Protein AF-A0A959XXP1-F1 (afdb_monomer)

Nearest PDB structures (foldseek):
  8e0o-assembly1_C  TM=4.228E-01  e=4.699E+00  synthetic construct
  2jd7-assembly1_L  TM=4.282E-01  e=6.371E+00  Pyrococcus furiosus

pLDDT: mean 79.44, std 16.14, range [25.59, 97.56]

Solvent-accessible surface area (backbone atoms only — not comparable to full-atom values): 10686 Å² total; per-residue (Å²): 132,84,59,89,63,58,38,48,33,66,52,44,66,74,74,44,81,80,74,60,78,80,74,70,85,80,77,97,72,71,87,67,78,62,73,44,53,55,66,22,78,44,53,62,54,53,49,52,47,58,56,24,72,77,44,74,44,71,67,73,92,68,91,80,62,88,82,80,84,86,43,77,73,76,73,48,54,70,67,59,52,46,52,39,52,29,46,24,27,53,26,48,21,52,49,22,57,74,72,67,37,58,70,57,19,52,54,25,50,53,50,32,50,52,43,48,63,76,37,53,92,71,66,48,73,54,55,57,53,45,51,53,52,47,58,52,46,51,54,49,52,54,55,51,49,54,53,36,66,76,64,73,61,66,73,70,62,54,55,58,51,37,50,53,49,39,52,48,55,52,44,60,54,47,68,72,73,64,79,135

Sequence (180 aa):
KVPAEYATQADLARKGNYIHTPSVVFRNILGTPPPELALSPIGDFFLWVVLAGHGNLYHMPEVMANYRLGGNWSATSRYHRVMNTAYCHAALHAWAKRMGHDELAAIMLQRIRRAIDEQRMNLQLADLARFGAYALEVRRSAQQHRRWMIMGKPVLQLKNSAKKVYHRIKALARGQQGEP

Secondary structure (DSSP, 8-state):
---SSEE-HHHHHHH-S-S-GGG----S--SS--GGGGG-S-HHHHHHHHHGGGSPEEPP-S---PPPSS-TTTTS-HHHHHHHHHHHHHHHHHHHHHHT-HHHHHHHHHHHHHHHHHTGGG--HHHHHHHHHHHHHHHHHHHHHHHHHHTT--HHHHHHHHHHHHHHHHHHHHTTS---

Structure (mmCIF, N/CA/C/O backbone):
data_AF-A0A959XXP1-F1
#
_entry.id   AF-A0A959XXP1-F1
#
loop_
_atom_site.group_PDB
_atom_site.id
_atom_site.type_symbol
_atom_site.label_atom_id
_atom_site.label_alt_id
_atom_site.label_comp_id
_atom_site.label_asym_id
_atom_site.label_entity_id
_atom_site.label_seq_id
_atom_site.pdbx_PDB_ins_code
_atom_site.Cartn_x
_atom_site.Cartn_y
_atom_site.Cartn_z
_atom_site.occupancy
_atom_site.B_iso_or_equiv
_atom_site.auth_seq_id
_atom_site.auth_comp_id
_atom_site.auth_asym_id
_atom_site.auth_atom_id
_atom_site.pdbx_PDB_model_num
ATOM 1 N N . LYS A 1 1 ? -6.979 -15.649 3.132 1.00 57.81 1 LYS A N 1
ATOM 2 C CA . LYS A 1 1 ? -8.329 -16.100 3.547 1.00 57.81 1 LYS A CA 1
ATOM 3 C C . LYS A 1 1 ? -8.975 -14.966 4.335 1.00 57.81 1 LYS A C 1
ATOM 5 O O . LYS A 1 1 ? -8.275 -14.387 5.164 1.00 57.81 1 LYS A O 1
ATOM 10 N N . VAL A 1 2 ? -10.221 -14.609 4.012 1.00 67.56 2 VAL A N 1
ATOM 11 C CA . VAL A 1 2 ? -10.989 -13.568 4.720 1.00 67.56 2 VAL A CA 1
ATOM 12 C C . VAL A 1 2 ? -11.171 -14.012 6.185 1.00 67.56 2 VAL A C 1
ATOM 14 O O . VAL A 1 2 ? -11.424 -15.201 6.399 1.00 67.56 2 VAL A O 1
ATOM 17 N N . PRO A 1 3 ? -10.940 -13.145 7.188 1.00 67.81 3 PRO A N 1
ATOM 18 C CA . PRO A 1 3 ? -11.175 -13.488 8.592 1.00 67.81 3 PRO A CA 1
ATOM 19 C C . PRO A 1 3 ? -12.663 -13.744 8.866 1.00 67.81 3 PRO A C 1
ATOM 21 O O . PRO A 1 3 ? -13.512 -13.148 8.212 1.00 67.81 3 PRO A O 1
ATOM 24 N N . ALA A 1 4 ? -12.964 -14.620 9.828 1.00 66.06 4 ALA A N 1
ATOM 25 C CA . ALA A 1 4 ? -14.338 -15.029 10.134 1.00 66.06 4 ALA A CA 1
ATOM 26 C C . ALA A 1 4 ? -15.146 -13.965 10.901 1.00 66.06 4 ALA A C 1
ATOM 28 O O . ALA A 1 4 ? -16.347 -13.863 10.686 1.00 66.06 4 ALA A O 1
ATOM 29 N N . GLU A 1 5 ? -14.495 -13.171 11.756 1.00 73.19 5 GLU A N 1
ATOM 30 C CA . GLU A 1 5 ? -15.162 -12.156 12.586 1.00 73.19 5 GLU A CA 1
ATOM 31 C C . GLU A 1 5 ? -14.766 -10.744 12.153 1.00 73.19 5 GLU A C 1
ATOM 33 O O . GLU A 1 5 ? -15.547 -10.020 11.535 1.00 73.19 5 GLU A O 1
ATOM 38 N N . TYR A 1 6 ? -13.517 -10.364 12.431 1.00 76.19 6 TYR A N 1
ATOM 39 C CA . TYR A 1 6 ? -12.973 -9.079 12.027 1.00 76.19 6 TYR A 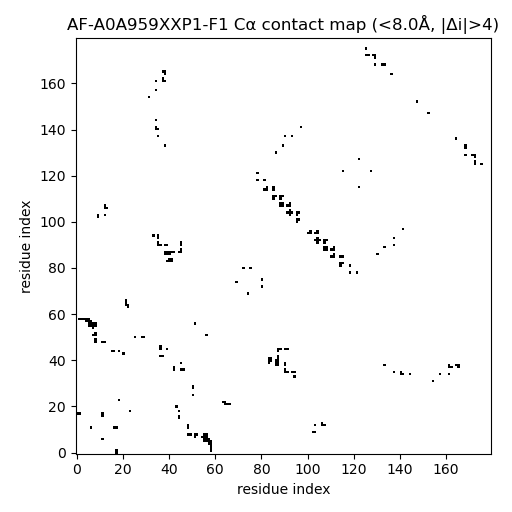CA 1
ATOM 40 C C . TYR A 1 6 ? -11.481 -9.162 11.685 1.00 76.19 6 TYR A C 1
ATOM 42 O O . TYR A 1 6 ? -10.781 -10.107 12.053 1.00 76.19 6 TYR A O 1
ATOM 50 N N . ALA A 1 7 ? -10.990 -8.171 10.946 1.00 86.38 7 ALA A N 1
ATOM 51 C CA . ALA A 1 7 ? -9.569 -7.938 10.720 1.00 86.38 7 ALA A CA 1
ATOM 52 C C . ALA A 1 7 ? -9.157 -6.567 11.244 1.00 86.38 7 ALA A C 1
ATOM 54 O O . ALA A 1 7 ? -9.878 -5.579 11.106 1.00 86.38 7 ALA A O 1
ATOM 55 N N . THR A 1 8 ? -7.942 -6.504 11.772 1.00 92.31 8 THR A N 1
ATOM 56 C CA . THR A 1 8 ? -7.273 -5.246 12.093 1.00 92.31 8 THR A CA 1
ATOM 57 C C . THR A 1 8 ? -6.582 -4.656 10.859 1.00 92.31 8 THR A C 1
ATOM 59 O O . THR A 1 8 ? -6.376 -5.328 9.839 1.00 92.31 8 THR A O 1
ATOM 62 N N . GLN A 1 9 ? -6.138 -3.400 10.962 1.00 95.06 9 GLN A N 1
ATOM 63 C CA . GLN A 1 9 ? -5.260 -2.786 9.962 1.00 95.06 9 GLN A CA 1
ATOM 64 C C . GLN A 1 9 ? -3.999 -3.629 9.709 1.00 95.06 9 GLN A C 1
ATOM 66 O O . GLN A 1 9 ? -3.588 -3.818 8.560 1.00 95.06 9 GLN A O 1
ATOM 71 N N . ALA A 1 10 ? -3.403 -4.173 10.772 1.00 93.50 10 ALA A N 1
ATOM 72 C CA . ALA A 1 10 ? -2.198 -4.986 10.681 1.00 93.50 10 ALA A CA 1
ATOM 73 C C . ALA A 1 10 ? -2.468 -6.336 9.989 1.00 93.50 10 ALA A C 1
ATOM 75 O O . ALA A 1 10 ? -1.649 -6.793 9.188 1.00 93.50 10 ALA A O 1
ATOM 76 N N . ASP A 1 11 ? -3.636 -6.951 10.213 1.00 93.38 11 ASP A N 1
ATOM 77 C CA . ASP A 1 11 ? -4.052 -8.157 9.484 1.00 93.38 11 ASP A CA 1
ATOM 78 C C . ASP A 1 11 ? -4.147 -7.912 7.983 1.00 93.38 11 ASP A C 1
ATOM 80 O O . ASP A 1 11 ? -3.618 -8.697 7.189 1.00 93.38 11 ASP A O 1
ATOM 84 N N . LEU A 1 12 ? -4.804 -6.818 7.585 1.00 94.00 12 LEU A N 1
ATOM 85 C CA . LEU A 1 12 ? -4.926 -6.432 6.183 1.00 94.00 12 LEU A CA 1
ATOM 86 C C . LEU A 1 12 ? -3.550 -6.169 5.559 1.00 94.00 12 LEU A C 1
ATOM 88 O O . LEU A 1 12 ? -3.239 -6.695 4.489 1.00 94.00 12 LEU A O 1
ATOM 92 N N . ALA A 1 13 ? -2.691 -5.433 6.262 1.00 94.94 13 ALA A N 1
ATOM 93 C CA . ALA A 1 13 ? -1.328 -5.148 5.833 1.00 94.94 13 ALA A CA 1
ATOM 94 C C . ALA A 1 13 ? -0.496 -6.425 5.607 1.00 94.94 13 ALA A C 1
ATOM 96 O O . ALA A 1 13 ? 0.210 -6.543 4.600 1.00 94.94 13 ALA A O 1
ATOM 97 N N . ARG A 1 14 ? -0.593 -7.411 6.510 1.00 94.19 14 ARG A N 1
ATOM 98 C CA . ARG A 1 14 ? 0.144 -8.684 6.412 1.00 94.19 14 ARG A CA 1
ATOM 99 C C . ARG A 1 14 ? -0.414 -9.605 5.332 1.00 94.19 14 ARG A C 1
ATOM 101 O O . ARG A 1 14 ? 0.358 -10.194 4.575 1.00 94.19 14 ARG A O 1
ATOM 108 N N . LYS A 1 15 ? -1.738 -9.726 5.228 1.00 91.38 15 LYS A N 1
ATOM 109 C CA . LYS A 1 15 ? -2.398 -10.655 4.293 1.00 91.38 15 LYS A CA 1
ATOM 110 C C . LYS A 1 15 ? -2.476 -10.101 2.863 1.00 91.38 15 LYS A C 1
ATOM 112 O O . LYS A 1 15 ? -2.549 -10.887 1.923 1.00 91.38 15 LYS A O 1
ATOM 117 N N . GLY A 1 16 ? -2.360 -8.784 2.677 1.00 89.81 16 GLY A N 1
ATOM 118 C CA . GLY A 1 16 ? -2.398 -8.125 1.368 1.00 89.81 16 GLY A CA 1
ATOM 119 C C . GLY A 1 16 ? -3.818 -7.835 0.876 1.00 89.81 16 GLY A C 1
ATOM 120 O O . GLY A 1 16 ? -4.775 -7.938 1.637 1.00 89.81 16 GLY A O 1
ATOM 121 N N . ASN A 1 17 ? -3.961 -7.454 -0.397 1.00 88.94 17 ASN A N 1
ATOM 122 C CA . ASN A 1 17 ? -5.246 -7.033 -0.961 1.00 88.94 17 ASN A CA 1
ATOM 123 C C . ASN A 1 17 ? -6.179 -8.225 -1.246 1.00 88.94 17 ASN A C 1
ATOM 125 O O . ASN A 1 17 ? -6.250 -8.704 -2.375 1.00 88.94 17 ASN A O 1
ATOM 129 N N . TYR A 1 18 ? -6.863 -8.725 -0.217 1.00 88.50 18 TYR A N 1
ATOM 130 C CA . TYR A 1 18 ? -7.877 -9.782 -0.338 1.00 88.50 18 TYR A CA 1
ATOM 131 C C . TYR A 1 18 ? -9.314 -9.239 -0.396 1.00 88.50 18 TYR A C 1
ATOM 133 O O . TYR A 1 18 ? -10.256 -10.026 -0.412 1.00 88.50 18 TYR A O 1
ATOM 141 N N . ILE A 1 19 ? -9.483 -7.914 -0.391 1.00 88.81 19 ILE A N 1
ATOM 142 C CA . ILE A 1 19 ? -10.781 -7.242 -0.392 1.00 88.81 19 ILE A CA 1
ATOM 143 C C . ILE A 1 19 ? -11.015 -6.668 -1.789 1.00 88.81 19 ILE A C 1
ATOM 145 O O . ILE A 1 19 ? -10.269 -5.803 -2.245 1.00 88.81 19 ILE A O 1
ATOM 149 N N . HIS A 1 20 ? -12.048 -7.143 -2.478 1.00 85.81 20 HIS A N 1
ATOM 150 C CA . HIS A 1 20 ? -12.367 -6.656 -3.815 1.00 85.81 20 HIS A CA 1
ATOM 151 C C . HIS A 1 20 ? -13.090 -5.309 -3.754 1.00 85.81 20 HIS A C 1
ATOM 153 O O . HIS A 1 20 ? -13.944 -5.075 -2.906 1.00 85.81 20 HIS A O 1
ATOM 159 N N . THR A 1 21 ? -12.774 -4.409 -4.687 1.00 85.88 21 THR A N 1
ATOM 160 C CA . THR A 1 21 ? -13.288 -3.033 -4.671 1.00 85.88 21 THR A CA 1
ATOM 161 C C . THR A 1 21 ? -14.818 -2.904 -4.561 1.00 85.88 21 THR A C 1
ATOM 163 O O . THR A 1 21 ? -15.255 -2.070 -3.772 1.00 85.88 21 THR A O 1
ATOM 166 N N . PRO A 1 22 ? -15.657 -3.680 -5.285 1.00 86.50 22 PRO A N 1
ATOM 167 C CA . PRO A 1 22 ? -17.106 -3.485 -5.223 1.00 86.50 22 PRO A CA 1
ATOM 168 C C . PRO A 1 22 ? -17.766 -4.089 -3.974 1.00 86.50 22 PRO A C 1
ATOM 170 O O . PRO A 1 22 ? -18.977 -3.983 -3.837 1.00 86.50 22 PRO A O 1
ATOM 173 N N . SER A 1 23 ? -17.011 -4.728 -3.074 1.00 85.00 23 SER A N 1
ATOM 174 C CA . SER A 1 23 ? -17.557 -5.421 -1.899 1.00 85.00 23 SER A CA 1
ATOM 175 C C . SER A 1 23 ? -17.330 -4.669 -0.582 1.00 85.00 23 SER A C 1
ATOM 177 O O . SER A 1 23 ? -17.334 -5.293 0.476 1.00 85.00 23 SER A O 1
ATOM 179 N N . VAL A 1 24 ? -17.065 -3.357 -0.622 1.00 90.19 24 VAL A N 1
ATOM 180 C CA . VAL A 1 24 ? -16.708 -2.571 0.572 1.00 90.19 24 VAL A CA 1
ATOM 181 C C . VAL A 1 24 ? -17.676 -1.424 0.796 1.00 90.19 24 VAL A C 1
ATOM 183 O O . VAL A 1 24 ? -17.900 -0.598 -0.085 1.00 90.19 24 VAL A O 1
ATOM 186 N N . VAL A 1 25 ? -18.165 -1.328 2.029 1.00 90.56 25 VAL A N 1
ATOM 187 C CA . VAL A 1 25 ? -18.880 -0.164 2.552 1.00 90.56 25 VAL A CA 1
ATOM 188 C C . VAL A 1 25 ? -18.040 0.428 3.679 1.00 90.56 25 VAL A C 1
ATOM 190 O O . VAL A 1 25 ? -17.535 -0.302 4.530 1.00 90.56 25 VAL A O 1
ATOM 193 N N . PHE A 1 26 ? -17.861 1.748 3.690 1.00 92.38 26 PHE A N 1
ATOM 194 C CA . PHE A 1 26 ? -17.098 2.442 4.727 1.00 92.38 26 PHE A CA 1
ATOM 195 C C . PHE A 1 26 ? -17.753 3.775 5.096 1.00 92.38 26 PHE A C 1
ATOM 197 O O . PHE A 1 26 ? -18.457 4.389 4.296 1.00 92.38 26 PHE A O 1
ATOM 204 N N . ARG A 1 27 ? -17.524 4.231 6.331 1.00 89.94 27 ARG A N 1
ATOM 205 C CA . ARG A 1 27 ? -18.025 5.526 6.813 1.00 89.94 27 ARG A CA 1
ATOM 206 C C . ARG A 1 27 ? -17.242 6.672 6.170 1.00 89.94 27 ARG A C 1
ATOM 208 O O . ARG A 1 27 ? -16.039 6.549 5.963 1.00 89.94 27 ARG A O 1
ATOM 215 N N . ASN A 1 28 ? -17.888 7.811 5.925 1.00 88.31 28 ASN A N 1
ATOM 216 C CA . ASN A 1 28 ? -17.243 8.997 5.350 1.00 88.31 28 ASN A CA 1
ATOM 217 C C . ASN A 1 28 ? -16.340 9.728 6.368 1.00 88.31 28 ASN A C 1
ATOM 219 O O . ASN A 1 28 ? -16.667 10.806 6.854 1.00 88.31 28 ASN A O 1
ATOM 223 N N . ILE A 1 29 ? -15.221 9.101 6.728 1.00 87.81 29 ILE A N 1
ATOM 224 C CA . ILE A 1 29 ? -14.290 9.564 7.772 1.00 87.81 29 ILE A CA 1
ATOM 225 C C . ILE A 1 29 ? -13.008 10.179 7.204 1.00 87.81 29 IL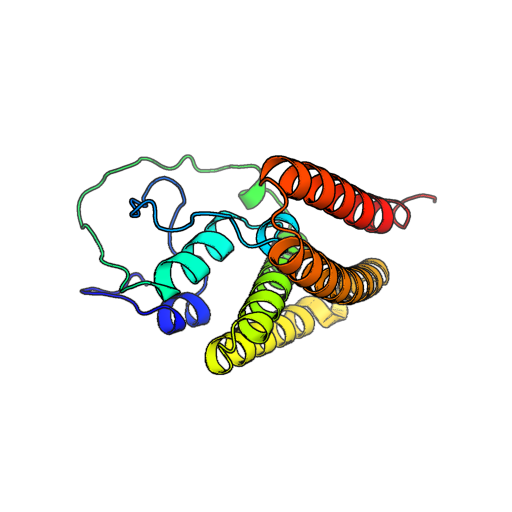E A C 1
ATOM 227 O O . ILE A 1 29 ? -12.265 10.852 7.916 1.00 87.81 29 ILE A O 1
ATOM 231 N N . LEU A 1 30 ? -12.743 9.976 5.912 1.00 81.62 30 LEU A N 1
ATOM 232 C CA . LEU A 1 30 ? -11.603 10.577 5.230 1.00 81.62 30 LEU A CA 1
ATOM 233 C C . LEU A 1 30 ? -11.992 11.962 4.718 1.00 81.62 30 LEU A C 1
ATOM 235 O O . LEU A 1 30 ? -12.394 12.113 3.569 1.00 81.62 30 LEU A O 1
ATOM 239 N N . GLY A 1 31 ? -11.848 12.983 5.568 1.00 79.69 31 GLY A N 1
ATOM 240 C CA . GLY A 1 31 ? -12.124 14.370 5.175 1.00 79.69 31 GLY A CA 1
ATOM 241 C C . GLY A 1 31 ? -11.277 14.822 3.978 1.00 79.69 31 GLY A C 1
ATOM 242 O O . GLY A 1 31 ? -11.789 15.393 3.019 1.00 79.69 31 GLY A O 1
ATOM 243 N N . THR A 1 32 ? -9.972 14.532 3.996 1.00 82.19 32 THR A N 1
ATOM 244 C CA . THR A 1 32 ? -9.073 14.729 2.848 1.00 82.19 32 THR A CA 1
ATOM 245 C C . THR A 1 32 ? -8.243 13.464 2.625 1.00 82.19 32 THR A C 1
ATOM 247 O O . THR A 1 32 ? -7.607 12.997 3.572 1.00 82.19 32 THR A O 1
ATOM 250 N N . PRO A 1 33 ? -8.208 12.903 1.400 1.00 83.94 33 PRO A N 1
ATOM 251 C CA . PRO A 1 33 ? -7.379 11.740 1.113 1.00 83.94 33 PRO A CA 1
ATOM 252 C C . PRO A 1 33 ? -5.893 12.027 1.369 1.00 83.94 33 PRO A C 1
ATOM 254 O O . PRO A 1 33 ? -5.426 13.124 1.038 1.00 83.94 33 PRO A O 1
ATOM 257 N N . PRO A 1 34 ? -5.121 11.058 1.894 1.00 87.75 34 PRO A N 1
ATOM 258 C CA . PRO A 1 34 ? -3.683 11.222 2.041 1.00 87.75 34 PRO A CA 1
ATOM 259 C C . PRO A 1 34 ? -3.020 11.534 0.692 1.00 87.75 34 PRO A C 1
ATOM 261 O O . PRO A 1 34 ? -3.352 10.883 -0.302 1.00 87.75 34 PRO A O 1
ATOM 264 N N . PRO A 1 35 ? -2.072 12.486 0.618 1.00 84.44 35 PRO A N 1
ATOM 265 C CA . PRO A 1 35 ? -1.400 12.816 -0.639 1.00 84.44 35 PRO A CA 1
ATOM 266 C C . PRO A 1 35 ? -0.673 11.611 -1.257 1.00 84.44 35 PRO A C 1
ATOM 268 O O . PRO A 1 35 ? -0.601 11.502 -2.479 1.00 84.44 35 PRO A O 1
ATOM 271 N N . GLU A 1 36 ? -0.196 10.669 -0.436 1.00 88.00 36 GLU A N 1
ATOM 272 C CA . GLU A 1 36 ? 0.467 9.444 -0.892 1.00 88.00 36 GLU A CA 1
ATOM 273 C C . GLU A 1 36 ? -0.460 8.520 -1.694 1.00 88.00 36 GLU A C 1
ATOM 275 O O . GLU A 1 36 ? 0.028 7.754 -2.525 1.00 88.00 36 GLU A O 1
ATOM 280 N N . LEU A 1 37 ? -1.785 8.616 -1.517 1.00 88.50 37 LEU A N 1
ATOM 281 C CA . LEU A 1 37 ? -2.746 7.823 -2.290 1.00 88.50 37 LEU A CA 1
ATOM 282 C C . LEU A 1 37 ? -2.603 8.086 -3.794 1.00 88.50 37 LEU A C 1
ATOM 284 O O . LEU A 1 37 ? -2.695 7.159 -4.592 1.00 88.50 37 LEU A O 1
ATOM 288 N N . ALA A 1 38 ? -2.321 9.329 -4.190 1.00 86.00 38 ALA A N 1
ATOM 289 C CA . ALA A 1 38 ? -2.151 9.697 -5.596 1.00 86.00 38 ALA A CA 1
ATOM 290 C C . ALA A 1 38 ? -0.888 9.104 -6.239 1.00 86.00 38 ALA A C 1
ATOM 292 O O . ALA A 1 38 ? -0.766 9.073 -7.464 1.00 86.00 38 ALA A O 1
ATOM 293 N N . LEU A 1 39 ? 0.058 8.657 -5.414 1.00 84.31 39 LEU A N 1
ATOM 294 C CA . LEU A 1 39 ? 1.270 7.985 -5.856 1.00 84.31 39 LEU A CA 1
ATOM 295 C C . LEU A 1 39 ? 1.048 6.471 -6.013 1.00 84.31 39 LEU A C 1
ATOM 297 O O . LEU A 1 39 ? 1.796 5.813 -6.740 1.00 84.31 39 LEU A O 1
ATOM 301 N N . SER A 1 40 ? 0.013 5.918 -5.372 1.00 89.38 40 SER A N 1
ATOM 302 C CA . SER A 1 40 ? -0.264 4.486 -5.409 1.00 89.38 40 SER A CA 1
ATOM 303 C C . SER A 1 40 ? -0.852 4.055 -6.760 1.00 89.38 40 SER A C 1
ATOM 305 O O . SER A 1 40 ? -1.899 4.562 -7.166 1.00 89.38 40 SER A O 1
ATOM 307 N N . PRO A 1 41 ? -0.255 3.066 -7.451 1.00 88.94 41 PRO A N 1
ATOM 308 C CA . PRO A 1 41 ? -0.874 2.456 -8.627 1.00 88.94 41 PRO A CA 1
ATOM 309 C C . PRO A 1 41 ? -2.051 1.531 -8.270 1.00 88.94 41 PRO A C 1
ATOM 311 O O . PRO A 1 41 ? -2.820 1.171 -9.156 1.00 88.94 41 PRO A O 1
ATOM 314 N N . ILE A 1 42 ? -2.186 1.143 -6.995 1.00 90.56 42 ILE A N 1
ATOM 315 C CA . ILE A 1 42 ? -3.259 0.291 -6.468 1.00 90.56 42 ILE A CA 1
ATOM 316 C C . ILE A 1 42 ? -3.999 1.100 -5.397 1.00 90.56 42 ILE A C 1
ATOM 318 O O . ILE A 1 42 ? -3.579 1.174 -4.240 1.00 90.56 42 ILE A O 1
ATOM 322 N N . GLY A 1 43 ? -5.052 1.802 -5.813 1.00 89.69 43 GLY A N 1
ATOM 323 C CA . GLY A 1 43 ? -5.748 2.760 -4.951 1.00 89.69 43 GLY A CA 1
ATOM 324 C C . GLY A 1 43 ? -6.629 2.107 -3.887 1.00 89.69 43 GLY A C 1
ATOM 325 O O . GLY A 1 43 ? -6.697 2.605 -2.768 1.00 89.69 43 GLY A O 1
ATOM 326 N N . ASP A 1 44 ? -7.267 0.985 -4.217 1.00 92.25 44 ASP A N 1
ATOM 327 C CA . ASP A 1 44 ? -8.188 0.271 -3.334 1.00 92.25 44 ASP A CA 1
ATOM 328 C 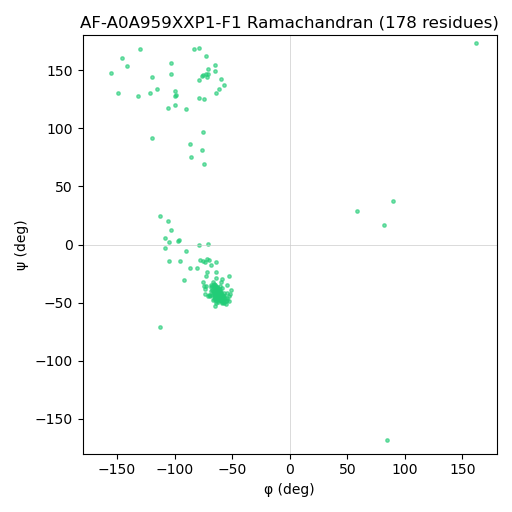C . ASP A 1 44 ? -7.464 -0.289 -2.103 1.00 92.25 44 ASP A C 1
ATOM 330 O O . ASP A 1 44 ? -7.810 0.072 -0.984 1.00 92.25 44 ASP A O 1
ATOM 334 N N . PHE A 1 45 ? -6.381 -1.054 -2.282 1.00 94.81 45 PHE A N 1
ATOM 335 C CA . PHE A 1 45 ? -5.601 -1.581 -1.159 1.00 94.81 45 PHE A CA 1
ATOM 336 C C . PHE A 1 45 ? -5.081 -0.475 -0.236 1.00 94.81 45 PHE A C 1
ATOM 338 O O . PHE A 1 45 ? -5.178 -0.593 0.985 1.00 94.81 45 PHE A O 1
ATOM 345 N N . PHE A 1 46 ? -4.550 0.611 -0.814 1.00 95.44 46 PHE A N 1
ATOM 346 C CA . PHE A 1 46 ? -4.099 1.763 -0.038 1.00 95.44 46 PHE A CA 1
ATOM 347 C C . PHE A 1 46 ? -5.245 2.318 0.811 1.00 95.44 46 PHE A C 1
ATOM 349 O O . PHE A 1 46 ? -5.094 2.513 2.016 1.00 95.44 46 PHE A O 1
ATOM 356 N N . LEU A 1 47 ? -6.396 2.552 0.178 1.00 94.31 47 LEU A N 1
ATOM 357 C CA . LEU A 1 47 ? -7.571 3.114 0.825 1.00 94.31 47 LEU A CA 1
ATOM 358 C C . LEU A 1 47 ? -8.069 2.219 1.966 1.00 94.31 47 LEU A C 1
ATOM 360 O O . LEU A 1 47 ? -8.337 2.726 3.053 1.00 94.31 47 LEU A O 1
ATOM 364 N N . TRP A 1 48 ? -8.123 0.902 1.756 1.00 94.12 48 TRP A N 1
ATOM 365 C CA . TRP A 1 48 ? -8.548 -0.063 2.772 1.00 94.12 48 TRP A CA 1
ATOM 366 C C . TRP A 1 48 ? -7.622 -0.076 3.983 1.00 94.12 48 TRP A C 1
ATOM 368 O O . TRP A 1 48 ? -8.104 -0.083 5.113 1.00 94.12 48 TRP A O 1
ATOM 378 N N . VAL A 1 49 ? -6.304 -0.009 3.774 1.00 95.38 49 VAL A N 1
ATOM 379 C CA . VAL A 1 49 ? -5.337 0.058 4.880 1.00 95.38 49 VAL A CA 1
ATOM 380 C C . VAL A 1 49 ? -5.499 1.351 5.677 1.00 95.38 49 VAL A C 1
ATOM 382 O O . VAL A 1 49 ? -5.481 1.310 6.904 1.00 95.38 49 VAL A O 1
ATOM 385 N N . VAL A 1 50 ? -5.695 2.494 5.015 1.00 94.62 50 VAL A N 1
ATOM 386 C CA . VAL A 1 50 ? -5.907 3.772 5.714 1.00 94.62 50 VAL A CA 1
ATOM 387 C C . VAL A 1 50 ? -7.220 3.764 6.496 1.00 94.62 50 VAL A C 1
ATOM 389 O O . VAL A 1 50 ? -7.227 4.117 7.671 1.00 94.62 50 VAL A O 1
ATOM 392 N N . LEU A 1 51 ? -8.318 3.314 5.882 1.00 93.62 51 LEU A N 1
ATOM 393 C CA . LEU A 1 51 ? -9.628 3.235 6.535 1.00 93.62 51 LEU A CA 1
ATOM 394 C C . LEU A 1 51 ? -9.623 2.290 7.741 1.00 93.62 51 LEU A C 1
ATOM 396 O O . LEU A 1 51 ? -10.188 2.633 8.776 1.00 93.62 51 LEU A O 1
ATOM 400 N N . ALA A 1 52 ? -8.930 1.152 7.647 1.00 93.31 52 ALA A N 1
ATOM 401 C CA . ALA A 1 52 ? -8.778 0.209 8.756 1.00 93.31 52 ALA A CA 1
ATOM 402 C C . ALA A 1 52 ? -8.009 0.797 9.957 1.00 93.31 52 ALA A C 1
ATOM 404 O O . ALA A 1 52 ? -8.060 0.248 11.052 1.00 93.31 52 ALA A O 1
ATOM 405 N N . GLY A 1 53 ? -7.309 1.925 9.787 1.00 91.81 53 GLY A N 1
ATOM 406 C CA . GLY A 1 53 ? -6.707 2.666 10.901 1.00 91.81 53 GLY A CA 1
ATOM 407 C C . GLY A 1 53 ? -7.730 3.363 11.805 1.00 91.81 53 GLY A C 1
ATOM 408 O O . GLY A 1 53 ? -7.381 3.792 12.899 1.00 91.81 53 GLY A O 1
ATOM 409 N N . HIS A 1 54 ? -8.988 3.472 11.370 1.00 91.56 54 HIS A N 1
ATOM 410 C CA . HIS A 1 54 ? -10.070 4.112 12.120 1.00 91.56 54 HIS A CA 1
ATOM 411 C C . HIS A 1 54 ? -11.056 3.115 12.751 1.00 91.56 54 HIS A C 1
ATOM 413 O O . HIS A 1 54 ? -12.046 3.532 13.352 1.00 91.56 54 HIS A O 1
ATOM 419 N N . GLY A 1 55 ? -10.824 1.810 12.600 1.00 90.50 55 GLY A N 1
ATOM 420 C CA . GLY A 1 55 ? -11.684 0.771 13.157 1.00 90.50 55 GLY A CA 1
ATOM 421 C C . GLY A 1 55 ? -11.472 -0.591 12.502 1.00 90.50 55 GLY A C 1
ATOM 422 O O . GLY A 1 55 ? -10.751 -0.728 11.516 1.00 90.50 55 GLY A O 1
ATOM 423 N N . ASN A 1 56 ? -12.129 -1.606 13.054 1.00 90.81 56 ASN A N 1
ATOM 424 C CA . ASN A 1 56 ? -12.035 -2.977 12.559 1.00 90.81 56 ASN A CA 1
ATOM 425 C C . ASN A 1 56 ? -12.739 -3.162 11.203 1.00 90.81 56 ASN A C 1
ATOM 427 O O . ASN A 1 56 ? -13.732 -2.501 10.893 1.00 90.81 56 ASN A O 1
ATOM 431 N N . LEU A 1 57 ? -12.234 -4.112 10.418 1.00 91.62 57 LEU A N 1
ATOM 432 C CA . LEU A 1 57 ? -12.835 -4.593 9.176 1.00 91.62 57 LEU A CA 1
ATOM 433 C C . LEU A 1 57 ? -13.760 -5.764 9.503 1.00 91.62 57 LEU A C 1
ATOM 435 O O . LEU A 1 57 ? -13.271 -6.797 9.950 1.00 91.62 57 LEU A O 1
ATOM 439 N N . TYR A 1 58 ? -15.059 -5.628 9.254 1.00 90.25 58 TYR A N 1
ATOM 440 C CA . TYR A 1 58 ? -16.039 -6.696 9.469 1.00 90.25 58 TYR A CA 1
ATOM 441 C C . TYR A 1 58 ? -16.435 -7.347 8.145 1.00 90.25 58 TYR A C 1
ATOM 443 O O . TYR A 1 58 ? -16.478 -6.684 7.106 1.00 90.25 58 TYR A O 1
ATOM 451 N N . HIS A 1 59 ? -16.716 -8.648 8.184 1.00 89.00 59 HIS A N 1
ATOM 452 C CA . HIS A 1 59 ? -17.145 -9.416 7.021 1.00 89.00 59 HIS A CA 1
ATOM 453 C C . HIS A 1 59 ? -18.670 -9.577 7.011 1.00 89.00 59 HIS A C 1
ATOM 455 O O . HIS A 1 59 ? -19.250 -10.023 7.996 1.00 89.00 59 HIS A O 1
ATOM 461 N N . MET A 1 60 ? -19.299 -9.236 5.884 1.00 88.56 60 MET A N 1
ATOM 462 C CA . MET A 1 60 ? -20.709 -9.520 5.606 1.00 88.56 60 MET A CA 1
ATOM 463 C C . MET A 1 60 ? -20.775 -10.763 4.706 1.00 88.56 60 MET A C 1
ATOM 465 O O . MET A 1 60 ? -20.160 -10.736 3.636 1.00 88.56 60 MET A O 1
ATOM 469 N N . PRO A 1 61 ? -21.427 -11.861 5.1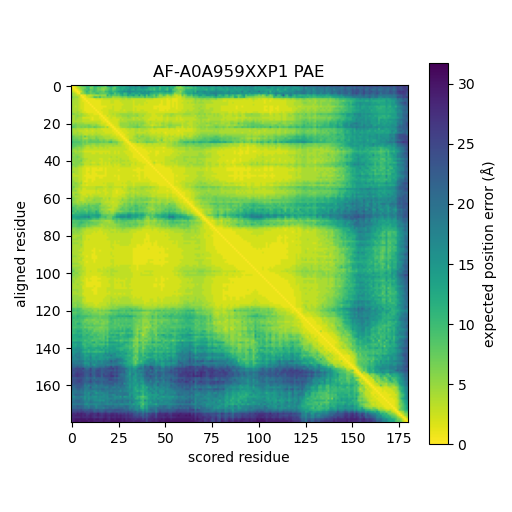31 1.00 87.38 61 PRO A N 1
ATOM 470 C CA . PRO A 1 61 ? -21.436 -13.120 4.383 1.00 87.38 61 PRO A CA 1
ATOM 471 C C . PRO A 1 61 ? -22.283 -13.078 3.100 1.00 87.38 61 PRO A C 1
ATOM 473 O O . PRO A 1 61 ? -22.194 -13.996 2.284 1.00 87.38 61 PRO A O 1
ATOM 476 N N . GLU A 1 62 ? -23.108 -12.050 2.908 1.00 88.44 62 GLU A N 1
ATOM 477 C CA . GLU A 1 62 ? -23.998 -11.912 1.762 1.00 88.44 62 GLU A CA 1
ATOM 478 C C . GLU A 1 62 ? -23.242 -11.582 0.467 1.00 88.44 62 GLU A C 1
ATOM 480 O O . GLU A 1 62 ? -22.288 -10.800 0.428 1.00 88.44 62 GLU A O 1
ATOM 485 N N . VAL A 1 63 ? -23.725 -12.127 -0.652 1.00 87.94 63 VAL A N 1
ATOM 486 C CA . VAL A 1 63 ? -23.218 -11.771 -1.981 1.00 87.94 63 VAL A CA 1
ATOM 487 C C . VAL A 1 63 ? -23.764 -10.397 -2.369 1.00 87.94 63 VAL A C 1
ATOM 489 O O . VAL A 1 63 ? -24.882 -10.274 -2.858 1.00 87.94 63 VAL A O 1
ATOM 492 N N . MET A 1 64 ? -22.963 -9.353 -2.153 1.00 86.62 64 MET A N 1
ATOM 493 C CA . MET A 1 64 ? -23.365 -7.964 -2.427 1.00 86.62 64 MET A CA 1
ATOM 494 C C . MET A 1 64 ? -22.929 -7.434 -3.800 1.00 86.62 64 MET A C 1
ATOM 496 O O . MET A 1 64 ? -23.393 -6.378 -4.225 1.00 86.62 64 MET A O 1
ATOM 500 N N . ALA A 1 65 ? -22.015 -8.118 -4.494 1.00 86.25 65 ALA A N 1
ATOM 501 C CA . ALA A 1 65 ? -21.515 -7.673 -5.792 1.00 86.25 65 ALA A CA 1
ATOM 502 C C . ALA A 1 65 ? -20.980 -8.830 -6.642 1.00 86.25 65 ALA A C 1
ATOM 504 O O . ALA A 1 65 ? -20.364 -9.762 -6.130 1.00 86.25 65 ALA A O 1
ATOM 505 N N . ASN A 1 66 ? -21.130 -8.703 -7.962 1.00 82.88 66 ASN A N 1
ATOM 506 C CA . ASN A 1 66 ? -20.496 -9.579 -8.944 1.00 82.88 66 ASN A CA 1
ATOM 507 C C . ASN A 1 66 ? -19.244 -8.901 -9.513 1.00 82.88 66 ASN A C 1
ATOM 509 O O . ASN A 1 66 ? -19.308 -7.768 -9.995 1.00 82.88 66 ASN A O 1
ATOM 513 N N . TYR A 1 67 ? -18.103 -9.592 -9.482 1.00 80.75 67 TYR A N 1
ATOM 514 C CA . TYR A 1 67 ? -16.863 -9.107 -10.090 1.00 80.75 67 TYR A CA 1
ATOM 515 C C . TYR A 1 67 ? -16.644 -9.760 -11.454 1.00 80.75 67 TYR A C 1
ATOM 517 O O . TYR A 1 67 ? -16.720 -10.979 -11.595 1.00 80.75 67 TYR A O 1
ATOM 525 N N . ARG A 1 68 ? -16.327 -8.955 -12.470 1.00 80.62 68 ARG A N 1
ATOM 526 C CA . ARG A 1 68 ? -16.007 -9.466 -13.804 1.00 80.62 68 ARG A CA 1
ATOM 527 C C . ARG A 1 68 ? -14.576 -10.004 -13.843 1.00 80.62 68 ARG A C 1
ATOM 529 O O . ARG A 1 68 ? -13.624 -9.280 -13.558 1.00 80.62 68 ARG A O 1
ATOM 536 N N . LEU A 1 69 ? -14.420 -11.253 -14.273 1.00 75.06 69 LEU A N 1
ATOM 537 C CA . LEU A 1 69 ? -13.112 -11.845 -14.558 1.00 75.06 69 LEU A CA 1
ATOM 538 C C . LEU A 1 69 ? -12.547 -11.305 -15.888 1.00 75.06 69 LEU A C 1
ATOM 540 O O . LEU A 1 69 ? -13.299 -11.033 -16.824 1.00 75.06 69 LEU A O 1
ATOM 544 N N . GLY A 1 70 ? -11.220 -11.142 -15.974 1.00 72.31 70 GLY A N 1
ATOM 545 C CA . GLY A 1 70 ? -10.535 -10.706 -17.204 1.00 72.31 70 GLY A CA 1
ATOM 546 C C . GLY A 1 70 ? -10.372 -9.189 -17.371 1.00 72.31 70 GLY A C 1
ATOM 547 O O . GLY A 1 70 ? -10.485 -8.672 -18.478 1.00 72.31 70 GLY A O 1
ATOM 548 N N . GLY A 1 71 ? -10.115 -8.456 -16.286 1.00 73.19 71 GLY A N 1
ATOM 549 C CA . GLY A 1 71 ? -9.820 -7.021 -16.343 1.00 73.19 71 GLY A CA 1
ATOM 550 C C . GLY A 1 71 ? -8.378 -6.697 -16.758 1.00 73.19 71 GLY A C 1
ATOM 551 O O . GLY A 1 71 ? -7.488 -7.555 -16.734 1.00 73.19 71 GLY A O 1
ATOM 552 N N . ASN A 1 72 ? -8.128 -5.415 -17.047 1.00 77.44 72 ASN A N 1
ATOM 553 C CA . ASN A 1 72 ? -6.808 -4.901 -17.439 1.00 77.44 72 ASN A CA 1
ATOM 554 C C . ASN A 1 72 ? -5.694 -5.322 -16.469 1.00 77.44 72 ASN A C 1
ATOM 556 O O . ASN A 1 72 ? -4.605 -5.670 -16.907 1.00 77.44 72 ASN A O 1
ATOM 560 N N . TRP A 1 73 ? -5.965 -5.341 -15.158 1.00 79.31 73 TRP A N 1
ATOM 561 C CA . TRP A 1 73 ? -4.984 -5.751 -14.150 1.00 79.31 73 TRP A CA 1
ATOM 562 C C . TRP A 1 73 ? -4.611 -7.238 -14.246 1.00 79.31 73 TRP A C 1
ATOM 564 O O . TRP A 1 73 ? -3.425 -7.572 -14.260 1.00 79.31 73 TRP A O 1
ATOM 574 N N . SER A 1 74 ? -5.600 -8.134 -14.355 1.00 77.88 74 SER A N 1
ATOM 575 C CA . SER A 1 74 ? -5.360 -9.583 -14.458 1.00 77.88 74 SER A CA 1
ATOM 576 C C . SER A 1 74 ? -4.605 -9.972 -15.730 1.00 77.88 74 SER A C 1
ATOM 578 O O . SER A 1 74 ? -3.841 -10.931 -15.697 1.00 77.88 74 SER A O 1
ATOM 580 N N . ALA A 1 75 ? -4.762 -9.199 -16.809 1.00 85.06 75 ALA A N 1
ATOM 581 C CA . ALA A 1 75 ? -4.070 -9.423 -18.076 1.00 85.06 75 ALA A CA 1
ATOM 582 C C . ALA A 1 75 ? -2.602 -8.944 -18.082 1.00 85.06 75 ALA A C 1
ATOM 584 O O . ALA A 1 75 ? -1.850 -9.289 -18.988 1.00 85.06 75 ALA A O 1
ATOM 585 N N . THR A 1 76 ? -2.168 -8.151 -17.093 1.00 88.88 76 THR A N 1
ATOM 586 C CA . THR A 1 76 ? -0.776 -7.663 -17.039 1.00 88.88 76 THR A CA 1
ATOM 587 C C . THR A 1 76 ? 0.221 -8.758 -16.654 1.00 88.88 76 THR A C 1
ATOM 589 O O . THR A 1 76 ? -0.150 -9.782 -16.084 1.00 88.88 76 THR A O 1
ATOM 592 N N . SER A 1 77 ? 1.514 -8.550 -16.924 1.00 90.75 77 SER A N 1
ATOM 593 C CA . SER A 1 77 ? 2.555 -9.506 -16.533 1.00 90.75 77 SER A CA 1
ATOM 594 C C . SER A 1 77 ? 2.680 -9.629 -15.009 1.00 90.75 77 SER A C 1
ATOM 596 O O . SER A 1 77 ? 2.384 -8.697 -14.256 1.00 90.75 77 SER A O 1
ATOM 598 N N . ARG A 1 78 ? 3.168 -10.782 -14.530 1.00 90.69 78 ARG A N 1
ATOM 599 C CA . ARG A 1 78 ? 3.451 -10.981 -13.097 1.00 90.69 78 ARG A CA 1
ATOM 600 C C . ARG A 1 78 ? 4.374 -9.891 -12.557 1.00 90.69 78 ARG A C 1
ATOM 602 O O . ARG A 1 78 ? 4.057 -9.298 -11.532 1.00 90.69 78 ARG A O 1
ATOM 609 N N . TYR A 1 79 ? 5.459 -9.611 -13.273 1.00 90.38 79 TYR A N 1
ATOM 610 C CA . TYR A 1 79 ? 6.411 -8.562 -12.925 1.00 90.38 79 TYR A CA 1
ATOM 611 C C . TYR A 1 79 ? 5.716 -7.200 -12.761 1.00 90.38 79 TYR A C 1
ATOM 613 O O . TYR A 1 79 ? 5.844 -6.570 -11.715 1.00 90.38 79 TYR A O 1
ATOM 621 N N . HIS A 1 80 ? 4.870 -6.796 -13.718 1.00 89.00 80 HIS A N 1
ATOM 622 C CA . HIS A 1 80 ? 4.126 -5.535 -13.637 1.00 89.00 80 HIS A CA 1
ATOM 623 C C . HIS A 1 80 ? 3.252 -5.450 -12.378 1.00 89.00 80 HIS A C 1
ATOM 625 O O . HIS A 1 80 ? 3.233 -4.421 -11.696 1.00 89.00 80 HIS A O 1
ATOM 631 N N . ARG A 1 81 ? 2.543 -6.537 -12.045 1.00 91.06 81 ARG A N 1
ATOM 632 C CA . ARG A 1 81 ? 1.713 -6.597 -10.835 1.00 91.06 81 ARG A CA 1
ATOM 633 C C . ARG A 1 81 ? 2.556 -6.497 -9.570 1.00 91.06 81 ARG A C 1
ATOM 635 O O . ARG A 1 81 ? 2.238 -5.680 -8.713 1.00 91.06 81 ARG A O 1
ATOM 642 N N . VAL A 1 82 ? 3.636 -7.276 -9.472 1.00 92.25 82 VAL A N 1
ATOM 643 C CA . VAL A 1 82 ? 4.525 -7.286 -8.298 1.00 92.25 82 VAL A CA 1
ATOM 644 C C . VAL A 1 82 ? 5.140 -5.905 -8.068 1.00 92.25 82 VAL A C 1
ATOM 646 O O . VAL A 1 82 ? 5.072 -5.391 -6.951 1.00 92.25 82 VAL A O 1
ATOM 649 N N . MET A 1 83 ? 5.652 -5.257 -9.116 1.00 89.88 83 MET A N 1
ATOM 650 C CA . MET A 1 83 ? 6.276 -3.937 -8.996 1.00 89.88 83 MET A CA 1
ATOM 651 C C . MET A 1 83 ? 5.268 -2.848 -8.625 1.00 89.88 83 MET A C 1
ATOM 653 O O . MET A 1 83 ? 5.517 -2.054 -7.720 1.00 89.88 83 MET A O 1
ATOM 657 N N . ASN A 1 84 ? 4.081 -2.834 -9.237 1.00 90.69 84 ASN A N 1
ATOM 658 C CA . ASN A 1 84 ? 3.033 -1.892 -8.838 1.00 90.69 84 ASN A CA 1
ATOM 659 C C . ASN A 1 84 ? 2.536 -2.141 -7.408 1.00 90.69 84 ASN A C 1
ATOM 661 O O . ASN A 1 84 ? 2.302 -1.188 -6.665 1.00 90.69 84 ASN A O 1
ATOM 665 N N . THR A 1 85 ? 2.442 -3.398 -6.977 1.00 93.00 85 THR A N 1
ATOM 666 C CA . THR A 1 85 ? 2.180 -3.727 -5.574 1.00 93.00 85 THR A CA 1
ATOM 667 C C . THR A 1 85 ? 3.287 -3.193 -4.657 1.00 93.00 85 THR A C 1
ATOM 669 O O . THR A 1 85 ? 2.976 -2.591 -3.630 1.00 93.00 85 THR A O 1
ATOM 672 N N . ALA A 1 86 ? 4.563 -3.306 -5.038 1.00 92.75 86 ALA A N 1
ATOM 673 C CA . ALA A 1 86 ? 5.676 -2.732 -4.281 1.00 92.75 86 ALA A CA 1
ATOM 674 C C . ALA A 1 86 ? 5.606 -1.196 -4.194 1.00 92.75 86 ALA A C 1
ATOM 676 O O . ALA A 1 86 ? 5.818 -0.638 -3.118 1.00 92.75 86 ALA A O 1
ATOM 677 N N . TYR A 1 87 ? 5.234 -0.501 -5.274 1.00 89.81 87 TYR A N 1
ATOM 678 C CA . TYR A 1 87 ? 5.033 0.954 -5.241 1.00 89.81 87 TYR A CA 1
ATOM 679 C C . TYR A 1 87 ? 3.863 1.362 -4.339 1.00 89.81 87 TYR A C 1
ATOM 681 O O . TYR A 1 87 ? 3.986 2.318 -3.575 1.00 89.81 87 TYR A O 1
ATOM 689 N N . CYS A 1 88 ? 2.758 0.611 -4.352 1.00 93.31 88 CYS A N 1
ATOM 690 C CA . CYS A 1 88 ? 1.666 0.813 -3.398 1.00 93.31 88 CYS A CA 1
ATOM 691 C C . CYS A 1 88 ? 2.152 0.651 -1.948 1.00 93.31 88 CYS A C 1
ATOM 693 O O . CYS A 1 88 ? 1.830 1.476 -1.093 1.00 93.31 88 CYS A O 1
ATOM 695 N N . HIS A 1 89 ? 2.957 -0.376 -1.658 1.00 94.81 89 HIS A N 1
ATOM 696 C CA . HIS A 1 89 ? 3.542 -0.556 -0.328 1.00 94.81 89 HIS A CA 1
ATOM 697 C C . HIS A 1 89 ? 4.487 0.593 0.046 1.00 94.81 89 HIS A C 1
ATOM 699 O O . HIS A 1 89 ? 4.477 1.031 1.191 1.00 94.81 89 HIS A O 1
ATOM 705 N N . ALA A 1 90 ? 5.262 1.134 -0.900 1.00 92.31 90 ALA A N 1
ATOM 706 C CA . ALA A 1 90 ? 6.108 2.305 -0.659 1.00 92.31 90 ALA A CA 1
ATOM 707 C C . ALA A 1 90 ? 5.275 3.553 -0.315 1.00 92.31 90 ALA A C 1
ATOM 709 O O . ALA A 1 90 ? 5.639 4.310 0.585 1.00 92.31 90 ALA A O 1
ATOM 710 N N . ALA A 1 91 ? 4.127 3.733 -0.978 1.00 91.25 91 ALA A N 1
ATOM 711 C CA . ALA A 1 91 ? 3.136 4.758 -0.642 1.00 91.25 91 ALA A CA 1
ATOM 712 C C . ALA A 1 91 ? 2.642 4.615 0.802 1.00 91.25 91 ALA A C 1
ATOM 714 O O . ALA A 1 91 ? 2.616 5.581 1.562 1.00 91.25 91 ALA A O 1
ATOM 715 N N . LEU A 1 92 ? 2.246 3.397 1.174 1.00 94.38 92 LEU A N 1
ATOM 716 C CA . LEU A 1 92 ? 1.717 3.099 2.500 1.00 94.38 92 LEU A CA 1
ATOM 717 C C . LEU A 1 92 ? 2.789 3.232 3.579 1.00 94.38 92 LEU A C 1
ATOM 719 O O . LEU A 1 92 ? 2.503 3.776 4.635 1.00 94.38 92 LEU A O 1
ATOM 723 N N . HIS A 1 93 ? 4.024 2.807 3.309 1.00 93.69 93 HIS A N 1
ATOM 724 C CA . HIS A 1 93 ? 5.163 3.009 4.204 1.00 93.69 93 HIS A CA 1
ATOM 725 C C . HIS A 1 93 ? 5.376 4.498 4.495 1.00 93.69 93 HIS A C 1
ATOM 727 O O . HIS A 1 93 ? 5.516 4.905 5.646 1.00 93.69 93 HIS A O 1
ATOM 733 N N . ALA A 1 94 ? 5.386 5.319 3.444 1.00 90.12 94 ALA A N 1
ATOM 734 C CA . ALA A 1 94 ? 5.526 6.763 3.549 1.00 90.12 94 ALA A CA 1
ATOM 735 C C . ALA A 1 94 ? 4.424 7.399 4.404 1.00 90.12 94 ALA A C 1
ATOM 737 O O . ALA A 1 94 ? 4.716 8.145 5.342 1.00 90.12 94 ALA A O 1
ATOM 738 N N . TRP A 1 95 ? 3.172 7.059 4.099 1.00 91.88 95 TRP A N 1
ATOM 739 C CA . TRP A 1 95 ? 2.012 7.502 4.859 1.00 91.88 95 TRP A CA 1
ATOM 740 C C . TRP A 1 95 ? 2.106 7.070 6.330 1.00 91.88 95 TRP A C 1
ATOM 742 O O . TRP A 1 95 ? 2.000 7.909 7.223 1.00 91.88 95 TRP A O 1
ATOM 752 N N . ALA A 1 96 ? 2.389 5.789 6.581 1.00 93.81 96 ALA A N 1
ATOM 753 C CA . ALA A 1 96 ? 2.500 5.215 7.916 1.00 93.81 96 ALA A CA 1
ATOM 754 C C . ALA A 1 96 ? 3.579 5.922 8.747 1.00 93.81 96 ALA A C 1
ATOM 756 O O . ALA A 1 96 ? 3.299 6.367 9.856 1.00 93.81 96 ALA A O 1
ATOM 757 N N . LYS A 1 97 ? 4.781 6.137 8.189 1.00 91.81 97 LYS A N 1
ATOM 758 C CA . LYS A 1 97 ? 5.848 6.899 8.861 1.00 91.81 97 LYS A CA 1
ATOM 759 C C . LYS A 1 97 ? 5.440 8.339 9.159 1.00 91.81 97 LYS A C 1
ATOM 761 O O . LYS A 1 97 ? 5.767 8.841 10.228 1.00 91.81 97 LYS A O 1
ATOM 766 N N . ARG A 1 98 ? 4.741 9.013 8.238 1.00 88.56 98 ARG A N 1
ATOM 767 C CA . ARG A 1 98 ? 4.279 10.394 8.450 1.00 88.56 98 ARG A CA 1
ATOM 768 C C . ARG A 1 98 ? 3.249 10.494 9.575 1.00 88.56 98 ARG A C 1
ATOM 770 O O . ARG A 1 98 ? 3.237 11.503 10.272 1.00 88.56 98 ARG A O 1
ATOM 777 N N . MET A 1 99 ? 2.404 9.479 9.719 1.00 89.62 99 MET A N 1
ATOM 778 C CA . MET A 1 99 ? 1.342 9.413 10.725 1.00 89.62 99 MET A CA 1
ATOM 779 C C . MET A 1 99 ? 1.789 8.776 12.054 1.00 89.62 99 MET A C 1
ATOM 781 O O . MET A 1 99 ? 1.012 8.771 12.999 1.00 89.62 99 MET A O 1
ATOM 785 N N . GLY A 1 100 ? 3.018 8.252 12.144 1.00 91.75 100 GLY A N 1
ATOM 786 C CA . GLY A 1 100 ? 3.534 7.593 13.352 1.00 91.75 100 GLY A CA 1
ATOM 787 C C . GLY A 1 100 ? 3.115 6.125 13.523 1.00 91.75 100 GLY A C 1
ATOM 788 O O . GLY A 1 100 ? 3.240 5.576 14.610 1.00 91.75 100 GLY A O 1
ATOM 789 N N . HIS A 1 101 ? 2.634 5.460 12.469 1.00 94.25 101 HIS A N 1
ATOM 790 C CA . HIS A 1 101 ? 2.272 4.038 12.499 1.00 94.25 101 HIS A CA 1
ATOM 791 C C . HIS A 1 101 ? 3.498 3.149 12.223 1.00 94.25 101 HIS A C 1
ATOM 793 O O . HIS A 1 101 ? 3.657 2.609 11.124 1.00 94.25 101 HIS A O 1
ATOM 799 N N . ASP A 1 102 ? 4.388 3.008 13.206 1.00 93.88 102 ASP A N 1
ATOM 800 C CA . ASP A 1 102 ? 5.676 2.325 13.016 1.00 93.88 102 ASP A CA 1
ATOM 801 C C . ASP A 1 102 ? 5.547 0.828 12.688 1.00 93.88 102 ASP A C 1
ATOM 803 O O . ASP A 1 102 ? 6.263 0.335 11.813 1.00 93.88 102 ASP A O 1
ATOM 807 N N . GLU A 1 103 ? 4.597 0.115 13.303 1.00 96.25 103 GLU A N 1
ATOM 808 C CA . GLU A 1 103 ? 4.339 -1.299 12.987 1.00 96.25 103 GLU A CA 1
ATOM 809 C C . GLU A 1 103 ? 3.930 -1.468 11.517 1.00 96.25 103 GLU A C 1
ATOM 811 O O . GLU A 1 103 ? 4.487 -2.291 10.785 1.00 96.25 103 GLU A O 1
ATOM 816 N N . LEU A 1 104 ? 2.988 -0.645 11.051 1.00 96.81 104 LEU A N 1
ATOM 817 C CA . LEU A 1 104 ? 2.525 -0.692 9.670 1.00 96.81 104 LEU A CA 1
ATOM 818 C C . LEU A 1 104 ? 3.649 -0.346 8.691 1.00 96.81 104 LEU A C 1
ATOM 820 O O . LEU A 1 104 ? 3.791 -1.005 7.658 1.00 96.81 104 LEU A O 1
ATOM 824 N N . ALA A 1 105 ? 4.466 0.658 9.018 1.00 95.31 105 ALA A N 1
ATOM 825 C CA . ALA A 1 105 ? 5.633 0.998 8.219 1.00 95.31 105 ALA A CA 1
ATOM 826 C C . ALA A 1 105 ? 6.587 -0.202 8.104 1.00 95.31 105 ALA A C 1
ATOM 828 O O . ALA A 1 105 ? 6.996 -0.549 6.995 1.00 95.31 105 ALA A O 1
ATOM 829 N N . ALA A 1 106 ? 6.877 -0.896 9.207 1.00 96.12 106 ALA A N 1
ATOM 830 C CA . ALA A 1 106 ? 7.726 -2.085 9.195 1.00 96.12 106 ALA A CA 1
ATOM 831 C C . ALA A 1 106 ? 7.153 -3.207 8.308 1.00 96.12 106 ALA A C 1
ATOM 833 O O . ALA A 1 106 ? 7.879 -3.763 7.478 1.00 96.12 106 ALA A O 1
ATOM 834 N N . ILE A 1 107 ? 5.844 -3.484 8.404 1.00 97.56 107 ILE A N 1
ATOM 835 C CA . ILE A 1 107 ? 5.170 -4.480 7.552 1.00 97.56 107 ILE A CA 1
ATOM 836 C C . ILE A 1 107 ? 5.307 -4.098 6.072 1.00 97.56 107 ILE A C 1
ATOM 838 O O . ILE A 1 107 ? 5.664 -4.936 5.241 1.00 97.56 107 ILE A O 1
ATOM 842 N N . MET A 1 108 ? 5.053 -2.833 5.719 1.00 96.62 108 MET A N 1
ATOM 843 C CA . MET A 1 108 ? 5.167 -2.375 4.332 1.00 96.62 108 MET A CA 1
ATOM 844 C C . MET A 1 108 ? 6.602 -2.487 3.811 1.00 96.62 108 MET A C 1
ATOM 846 O O . MET A 1 108 ? 6.804 -2.971 2.698 1.00 96.62 108 MET A O 1
ATOM 850 N N . LEU A 1 109 ? 7.603 -2.119 4.617 1.00 94.56 109 LEU A N 1
ATOM 851 C CA . LEU A 1 109 ? 9.012 -2.244 4.243 1.00 94.56 109 LEU A CA 1
ATOM 852 C C . LEU A 1 109 ? 9.405 -3.701 3.973 1.00 94.56 109 LEU A C 1
ATOM 854 O O . LEU A 1 109 ? 10.055 -3.991 2.967 1.00 94.56 109 LEU A O 1
ATOM 858 N N . GLN A 1 110 ? 8.979 -4.627 4.833 1.00 96.81 110 GLN A N 1
ATOM 859 C CA . GLN A 1 110 ? 9.232 -6.055 4.643 1.00 96.81 110 GLN A CA 1
ATOM 860 C C . GLN A 1 110 ? 8.617 -6.566 3.332 1.00 96.81 110 GLN A C 1
ATOM 862 O O . GLN A 1 110 ? 9.255 -7.317 2.592 1.00 96.81 110 GLN A O 1
ATOM 867 N N . ARG A 1 111 ? 7.395 -6.130 3.002 1.00 95.75 111 ARG A N 1
ATOM 868 C CA . ARG A 1 111 ? 6.724 -6.512 1.750 1.00 95.75 111 ARG A CA 1
ATOM 869 C C . ARG A 1 111 ? 7.410 -5.937 0.514 1.00 95.75 111 ARG A C 1
ATOM 871 O O . ARG A 1 111 ? 7.449 -6.616 -0.508 1.00 95.75 111 ARG A O 1
ATOM 878 N N . ILE A 1 112 ? 7.952 -4.719 0.596 1.00 93.50 112 ILE A N 1
ATOM 879 C CA . ILE A 1 112 ? 8.753 -4.125 -0.486 1.00 93.50 112 ILE A CA 1
ATOM 880 C C . ILE A 1 112 ? 10.008 -4.963 -0.723 1.00 93.50 112 ILE A C 1
ATOM 882 O O . ILE A 1 112 ? 10.256 -5.350 -1.859 1.00 93.50 112 ILE A O 1
ATOM 886 N N . ARG A 1 113 ? 10.756 -5.294 0.341 1.00 92.88 113 ARG A N 1
ATOM 887 C CA . ARG A 1 113 ? 11.960 -6.137 0.244 1.00 92.88 113 ARG A CA 1
ATOM 888 C C . ARG A 1 113 ? 11.652 -7.467 -0.432 1.00 92.88 113 ARG A C 1
ATOM 890 O O . ARG A 1 113 ? 12.251 -7.773 -1.450 1.00 92.88 113 ARG A O 1
ATOM 897 N N . ARG A 1 114 ? 10.618 -8.173 0.036 1.00 94.50 114 ARG A N 1
ATOM 898 C CA . ARG A 1 114 ? 10.190 -9.444 -0.564 1.00 94.50 114 ARG A CA 1
ATOM 899 C C . ARG A 1 114 ? 9.849 -9.317 -2.053 1.00 94.50 114 ARG A C 1
ATOM 901 O O . ARG A 1 114 ? 10.194 -10.204 -2.822 1.00 94.50 114 ARG A O 1
ATOM 908 N N . ALA A 1 115 ? 9.161 -8.248 -2.454 1.00 92.12 115 ALA A N 1
ATOM 909 C CA . ALA A 1 115 ? 8.813 -8.023 -3.857 1.00 92.12 115 ALA A CA 1
ATOM 910 C C . ALA A 1 115 ? 10.054 -7.760 -4.729 1.00 92.12 115 ALA A C 1
ATOM 912 O O . ALA A 1 115 ? 10.135 -8.271 -5.844 1.00 92.12 115 ALA A O 1
ATOM 913 N N . ILE A 1 116 ? 11.019 -6.995 -4.208 1.00 89.88 116 ILE A N 1
ATOM 914 C CA . ILE A 1 116 ? 12.309 -6.737 -4.863 1.00 89.88 116 ILE A CA 1
ATOM 915 C C . ILE A 1 116 ? 13.113 -8.035 -4.975 1.00 89.88 116 ILE A C 1
ATOM 917 O O . ILE A 1 116 ? 13.605 -8.339 -6.056 1.00 89.88 116 ILE A O 1
ATOM 921 N N . ASP A 1 117 ? 13.198 -8.821 -3.902 1.00 91.88 117 ASP A N 1
ATOM 922 C CA . ASP A 1 117 ? 13.915 -10.098 -3.886 1.00 91.88 117 ASP A CA 1
ATOM 923 C C . ASP A 1 117 ? 13.304 -11.093 -4.883 1.00 91.88 117 ASP A C 1
ATOM 925 O O . ASP A 1 117 ? 14.028 -11.725 -5.650 1.00 91.88 117 ASP A O 1
ATOM 929 N N . GLU A 1 118 ? 11.968 -11.179 -4.940 1.00 92.31 118 GLU A N 1
ATOM 930 C CA . GLU A 1 118 ? 11.246 -12.032 -5.895 1.00 92.31 118 GLU A CA 1
ATOM 931 C C . GLU A 1 118 ? 11.545 -11.652 -7.353 1.00 92.31 118 GLU A C 1
ATOM 933 O O . GLU A 1 118 ? 11.601 -12.521 -8.221 1.00 92.31 118 GLU A O 1
ATOM 938 N N . GLN A 1 119 ? 11.722 -10.361 -7.637 1.00 91.25 119 GLN A N 1
ATOM 939 C CA . GLN A 1 119 ? 11.960 -9.857 -8.991 1.00 91.25 119 GLN A CA 1
ATOM 940 C C . GLN A 1 119 ? 13.423 -9.500 -9.251 1.00 91.25 119 GLN A C 1
ATOM 942 O O . GLN A 1 119 ? 13.707 -8.897 -10.280 1.00 91.25 119 GLN A O 1
ATOM 947 N N . ARG A 1 120 ? 14.359 -9.891 -8.376 1.00 87.81 120 ARG A N 1
ATOM 948 C CA . ARG A 1 120 ? 15.757 -9.433 -8.412 1.00 87.81 120 ARG A CA 1
ATOM 949 C C . ARG A 1 120 ? 16.417 -9.599 -9.781 1.00 87.81 120 ARG A C 1
ATOM 951 O O . ARG A 1 120 ? 17.092 -8.686 -10.237 1.00 87.81 120 ARG A O 1
ATOM 958 N N . MET A 1 121 ? 16.190 -10.739 -10.434 1.00 88.25 121 MET A N 1
ATOM 959 C CA . MET A 1 121 ? 16.764 -11.054 -11.752 1.00 88.25 121 MET A CA 1
ATOM 960 C C . MET A 1 121 ? 16.087 -10.315 -12.916 1.00 88.25 121 MET A C 1
ATOM 962 O O . MET A 1 121 ? 16.628 -10.284 -14.013 1.00 88.25 121 MET A O 1
ATOM 966 N N . ASN A 1 122 ? 14.917 -9.722 -12.675 1.00 88.62 122 ASN A N 1
ATOM 967 C CA . ASN A 1 122 ? 14.112 -9.003 -13.662 1.00 88.62 122 ASN A CA 1
ATOM 968 C C . ASN A 1 122 ? 14.125 -7.481 -13.435 1.00 88.62 122 ASN A C 1
ATOM 970 O O . ASN A 1 122 ? 13.480 -6.757 -14.191 1.00 88.62 122 ASN A O 1
ATOM 974 N N . LEU A 1 123 ? 14.791 -6.994 -12.378 1.00 85.12 123 LEU A N 1
ATOM 975 C CA . LEU A 1 123 ? 14.836 -5.569 -12.055 1.00 85.12 123 LEU A CA 1
ATOM 976 C C . LEU A 1 123 ? 15.542 -4.795 -13.161 1.00 85.12 123 LEU A C 1
ATOM 978 O O . LEU A 1 123 ? 16.658 -5.119 -13.564 1.00 85.12 123 LEU A O 1
ATOM 982 N N . GLN A 1 124 ? 14.899 -3.722 -13.598 1.00 82.62 124 GLN A N 1
ATOM 983 C CA . GLN A 1 124 ? 15.442 -2.808 -14.585 1.00 82.62 124 GLN A CA 1
ATOM 984 C C . GLN A 1 124 ? 15.939 -1.536 -13.897 1.00 82.62 124 GLN A C 1
ATOM 986 O O . GLN A 1 124 ? 15.449 -1.141 -12.835 1.00 82.62 124 GLN A O 1
ATOM 991 N N . LEU A 1 125 ? 16.880 -0.830 -14.528 1.00 76.56 125 LEU A N 1
ATOM 992 C CA . LEU A 1 125 ? 17.352 0.470 -14.036 1.00 76.56 125 LEU A CA 1
ATOM 993 C C . LEU A 1 125 ? 16.190 1.463 -13.837 1.00 76.56 125 LEU A C 1
ATOM 995 O O . LEU A 1 125 ? 16.181 2.224 -12.867 1.00 76.56 125 LEU A O 1
ATOM 999 N N . ALA A 1 126 ? 15.171 1.389 -14.698 1.00 74.94 126 ALA A N 1
ATOM 1000 C CA . ALA A 1 126 ? 13.949 2.178 -14.591 1.00 74.94 126 ALA A CA 1
ATOM 1001 C C . ALA A 1 126 ? 13.180 1.942 -13.283 1.00 74.94 126 ALA A C 1
ATOM 1003 O O . ALA A 1 126 ? 12.594 2.882 -12.742 1.00 74.94 126 ALA A O 1
ATOM 1004 N N . ASP A 1 127 ? 13.217 0.732 -12.717 1.00 78.19 127 ASP A N 1
ATOM 1005 C CA . ASP A 1 127 ? 12.579 0.457 -11.428 1.00 78.19 127 ASP A CA 1
ATOM 1006 C C . ASP A 1 127 ? 13.302 1.161 -10.290 1.00 78.19 127 ASP A C 1
ATOM 1008 O O . ASP A 1 127 ? 12.659 1.750 -9.419 1.00 78.19 127 ASP A O 1
ATOM 1012 N N . LEU A 1 128 ? 14.637 1.117 -10.309 1.00 75.94 128 LEU A N 1
ATOM 1013 C CA . LEU A 1 128 ? 15.489 1.772 -9.318 1.00 75.94 128 LEU A CA 1
ATOM 1014 C C . LEU A 1 128 ? 15.310 3.291 -9.383 1.00 75.94 128 LEU A C 1
ATOM 1016 O O . LEU A 1 128 ? 15.098 3.936 -8.353 1.00 75.94 128 LEU A O 1
ATOM 1020 N N . ALA A 1 129 ? 15.298 3.850 -10.596 1.00 73.31 129 ALA A N 1
ATOM 1021 C CA . ALA A 1 129 ? 15.001 5.258 -10.829 1.00 73.31 129 ALA A CA 1
ATOM 1022 C C . ALA A 1 129 ? 13.600 5.622 -10.319 1.00 73.31 129 ALA A C 1
ATOM 1024 O O . ALA A 1 129 ? 13.422 6.643 -9.651 1.00 73.31 129 ALA A O 1
ATOM 1025 N N . ARG A 1 130 ? 12.603 4.762 -10.562 1.00 73.62 130 ARG A N 1
ATOM 1026 C CA . ARG A 1 130 ? 11.233 4.969 -10.090 1.00 73.62 130 ARG A CA 1
ATOM 1027 C C . ARG A 1 130 ? 11.140 4.908 -8.571 1.00 73.62 130 ARG A C 1
ATOM 1029 O O . ARG A 1 130 ? 10.490 5.780 -8.008 1.00 73.62 130 ARG A O 1
ATOM 1036 N N . PHE A 1 131 ? 11.812 3.973 -7.897 1.00 72.44 131 PHE A N 1
ATOM 1037 C CA . PHE A 1 131 ? 11.897 3.951 -6.431 1.00 72.44 131 PHE A CA 1
ATOM 1038 C C . PHE A 1 131 ? 12.573 5.209 -5.873 1.00 72.44 131 PHE A C 1
ATOM 1040 O O . PHE A 1 131 ? 12.064 5.797 -4.918 1.00 72.44 131 PHE A O 1
ATOM 1047 N N . GLY A 1 132 ? 13.670 5.662 -6.487 1.00 71.31 132 GLY A N 1
ATOM 1048 C CA . GLY A 1 132 ? 14.357 6.896 -6.098 1.00 71.31 132 GLY A CA 1
ATOM 1049 C C . GLY A 1 132 ? 13.473 8.136 -6.260 1.00 71.31 132 GLY A C 1
ATOM 1050 O O . GLY A 1 132 ? 13.322 8.924 -5.324 1.00 71.31 132 GLY A O 1
ATOM 1051 N N . ALA A 1 133 ? 12.814 8.273 -7.413 1.00 70.00 133 ALA A N 1
ATOM 1052 C CA . ALA A 1 133 ? 11.853 9.342 -7.675 1.00 70.00 133 ALA A CA 1
ATOM 1053 C C . ALA A 1 133 ? 10.679 9.297 -6.686 1.00 70.00 133 ALA A C 1
ATOM 1055 O O . ALA A 1 133 ? 10.267 10.331 -6.163 1.00 70.00 133 ALA A O 1
ATOM 1056 N N . TYR A 1 134 ? 10.184 8.098 -6.376 1.00 69.75 134 TYR A N 1
ATOM 1057 C CA . TYR A 1 134 ? 9.113 7.891 -5.409 1.00 69.75 134 TYR A CA 1
ATOM 1058 C C . TYR A 1 134 ? 9.508 8.356 -4.006 1.00 69.75 134 TYR A C 1
ATOM 1060 O O . TYR A 1 134 ? 8.760 9.084 -3.357 1.00 69.75 134 TYR A O 1
ATOM 1068 N N . ALA A 1 135 ? 10.705 7.982 -3.547 1.00 69.62 135 ALA A N 1
ATOM 1069 C CA . ALA A 1 135 ? 11.228 8.384 -2.246 1.00 69.62 135 ALA A CA 1
ATOM 1070 C C . ALA A 1 135 ? 11.393 9.909 -2.138 1.00 69.62 135 ALA A C 1
ATOM 1072 O O . ALA A 1 135 ? 11.057 10.503 -1.109 1.00 69.62 135 ALA A O 1
ATOM 1073 N N . LEU A 1 136 ? 11.872 10.557 -3.204 1.00 70.38 136 LEU A N 1
ATOM 1074 C CA . LEU A 1 136 ? 12.000 12.012 -3.268 1.00 70.38 136 LEU A CA 1
ATOM 1075 C C . LEU A 1 136 ? 10.630 12.700 -3.215 1.00 70.38 136 LEU A C 1
ATOM 1077 O O . LEU A 1 136 ? 10.445 13.692 -2.508 1.00 70.38 136 LEU A O 1
ATOM 1081 N N . GLU A 1 137 ? 9.664 12.165 -3.949 1.00 68.12 137 GLU A N 1
ATOM 1082 C CA . GLU A 1 137 ? 8.345 12.763 -4.086 1.00 68.12 137 GLU A CA 1
ATOM 1083 C C . GLU A 1 137 ? 7.485 12.609 -2.833 1.00 68.12 137 GLU A C 1
ATOM 1085 O O . GLU A 1 137 ? 6.813 13.551 -2.419 1.00 68.12 137 GLU A O 1
ATOM 1090 N N . VAL A 1 138 ? 7.577 11.457 -2.169 1.00 65.94 138 VAL A N 1
ATOM 1091 C CA . VAL A 1 138 ? 7.022 11.247 -0.830 1.00 65.94 138 VAL A CA 1
ATOM 1092 C C . VAL A 1 138 ? 7.518 12.329 0.132 1.00 65.94 138 VAL A C 1
ATOM 1094 O O . VAL A 1 138 ? 6.716 12.952 0.832 1.00 65.94 138 VAL A O 1
ATOM 1097 N N . ARG A 1 139 ? 8.834 12.594 0.153 1.00 68.69 139 ARG A N 1
ATOM 1098 C CA . ARG A 1 139 ? 9.428 13.618 1.029 1.00 68.69 139 ARG A CA 1
ATOM 1099 C C . ARG A 1 139 ? 8.889 15.012 0.705 1.00 68.69 139 ARG A C 1
ATOM 1101 O O . ARG A 1 139 ? 8.509 15.742 1.620 1.00 68.69 139 ARG A O 1
ATOM 1108 N N . ARG A 1 140 ? 8.800 15.363 -0.581 1.00 69.50 140 ARG A N 1
ATOM 1109 C CA . ARG A 1 140 ? 8.254 16.652 -1.043 1.00 69.50 140 ARG A CA 1
ATOM 1110 C C . ARG A 1 140 ? 6.779 16.816 -0.696 1.00 69.50 140 ARG A C 1
ATOM 1112 O O . ARG A 1 140 ? 6.398 17.843 -0.140 1.00 69.50 140 ARG A O 1
ATOM 1119 N N . SER A 1 141 ? 5.966 15.799 -0.965 1.00 64.00 141 SER A N 1
ATOM 1120 C CA . SER A 1 141 ? 4.529 15.804 -0.676 1.00 64.00 141 SER A CA 1
ATOM 1121 C C . SER A 1 141 ? 4.260 15.947 0.823 1.00 64.00 141 SER A C 1
ATOM 1123 O O . SER A 1 141 ? 3.401 16.734 1.220 1.00 64.00 141 SER A O 1
ATOM 1125 N N . ALA A 1 142 ? 5.044 15.276 1.674 1.00 64.56 142 ALA A N 1
ATOM 1126 C CA . ALA A 1 142 ? 4.953 15.422 3.126 1.00 64.56 142 ALA A CA 1
ATOM 1127 C C . ALA A 1 142 ? 5.301 16.847 3.602 1.00 64.56 142 ALA A C 1
ATOM 1129 O O . ALA A 1 142 ? 4.590 17.407 4.439 1.00 64.56 142 ALA A O 1
ATOM 1130 N N . GLN A 1 143 ? 6.357 17.459 3.054 1.00 68.12 143 GLN A N 1
ATOM 1131 C CA . GLN A 1 143 ? 6.738 18.845 3.362 1.00 68.12 143 GLN A CA 1
ATOM 1132 C C . GLN A 1 143 ? 5.680 19.851 2.888 1.00 68.12 143 GLN A C 1
ATOM 1134 O O . GLN A 1 143 ? 5.305 20.765 3.624 1.00 68.12 143 GLN A O 1
ATOM 1139 N N . GLN A 1 144 ? 5.164 19.670 1.672 1.00 65.31 144 GLN A N 1
ATOM 1140 C CA . GLN A 1 144 ? 4.171 20.559 1.079 1.00 65.31 144 GLN A CA 1
ATOM 1141 C C . GLN A 1 144 ? 2.816 20.465 1.791 1.00 65.31 144 GLN A C 1
ATOM 1143 O O . GLN A 1 144 ? 2.198 21.494 2.051 1.00 65.31 144 GLN A O 1
ATOM 1148 N N . HIS A 1 145 ? 2.387 19.262 2.183 1.00 63.00 145 HIS A N 1
ATOM 1149 C CA . HIS A 1 145 ? 1.153 19.064 2.942 1.00 63.00 145 HIS A CA 1
ATOM 1150 C C . HIS A 1 145 ? 1.227 19.689 4.344 1.00 63.00 145 HIS A C 1
ATOM 1152 O O . HIS A 1 145 ? 0.293 20.381 4.739 1.00 63.00 145 HIS A O 1
ATOM 1158 N N . ARG A 1 146 ? 2.357 19.553 5.063 1.00 62.50 146 ARG A N 1
ATOM 1159 C CA . ARG A 1 146 ? 2.584 20.280 6.332 1.00 62.50 146 ARG A CA 1
ATOM 1160 C C . ARG A 1 146 ? 2.440 21.788 6.142 1.00 62.50 146 ARG A C 1
ATOM 1162 O O . ARG A 1 146 ? 1.744 22.447 6.905 1.00 62.50 146 ARG A O 1
ATOM 1169 N N . ARG A 1 147 ? 3.044 22.322 5.080 1.00 61.25 147 ARG A N 1
ATOM 1170 C CA . ARG A 1 147 ? 2.959 23.745 4.738 1.00 61.25 147 ARG A CA 1
ATOM 1171 C C . ARG A 1 147 ? 1.522 24.173 4.415 1.00 61.25 147 ARG A C 1
ATOM 1173 O O . ARG A 1 147 ? 1.121 25.270 4.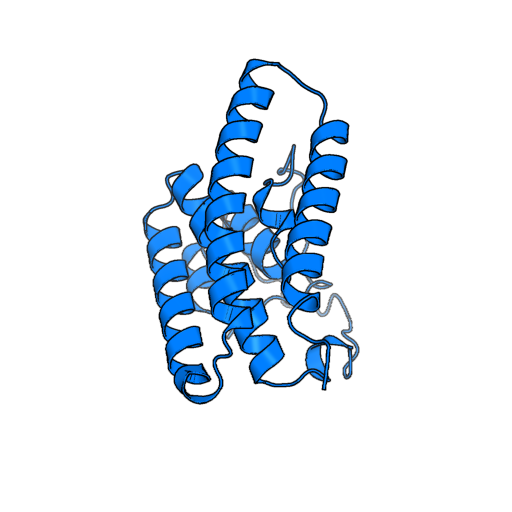776 1.00 61.25 147 ARG A O 1
ATOM 1180 N N . TRP A 1 148 ? 0.731 23.325 3.761 1.00 64.88 148 TRP A N 1
ATOM 1181 C CA . TRP A 1 148 ? -0.675 23.606 3.453 1.00 64.88 148 TRP A CA 1
ATOM 1182 C C . TRP A 1 148 ? -1.600 23.535 4.664 1.00 64.88 148 TRP A C 1
ATOM 1184 O O . TRP A 1 148 ? -2.500 24.366 4.742 1.00 64.88 148 TRP A O 1
ATOM 1194 N N . MET A 1 149 ? -1.351 22.623 5.610 1.00 59.28 149 MET A N 1
ATOM 1195 C CA . MET A 1 149 ? -2.065 22.598 6.893 1.00 59.28 149 MET A CA 1
ATOM 1196 C C . MET A 1 149 ? -1.812 23.876 7.700 1.00 59.28 149 MET A C 1
ATOM 1198 O O . MET A 1 149 ? -2.752 24.437 8.245 1.00 59.28 149 MET A O 1
ATOM 1202 N N . ILE A 1 150 ? -0.578 24.392 7.695 1.00 64.31 150 ILE A N 1
ATOM 1203 C CA . ILE A 1 150 ? -0.236 25.674 8.339 1.00 64.31 150 ILE A CA 1
ATOM 1204 C C . ILE A 1 150 ? -0.932 26.862 7.646 1.00 64.31 150 ILE A C 1
ATOM 1206 O O . ILE A 1 150 ? -1.297 27.831 8.299 1.00 64.31 150 ILE A O 1
ATOM 1210 N N . MET A 1 151 ? -1.127 26.798 6.325 1.00 57.34 151 MET A N 1
ATOM 1211 C CA . MET A 1 151 ? -1.675 27.901 5.520 1.00 57.34 151 MET A CA 1
ATOM 1212 C C . MET A 1 151 ? -3.192 27.813 5.251 1.00 57.34 151 MET A C 1
ATOM 1214 O O . MET A 1 151 ? -3.695 28.613 4.466 1.00 57.34 151 MET A O 1
ATOM 1218 N N . GLY A 1 152 ? -3.916 26.834 5.811 1.00 57.78 152 GLY A N 1
ATOM 1219 C CA . GLY A 1 152 ? -5.377 26.708 5.660 1.00 57.78 152 GLY A CA 1
ATOM 1220 C C . GLY A 1 152 ? -5.889 26.576 4.214 1.00 57.78 152 GLY A C 1
ATOM 1221 O O . GLY A 1 152 ? -6.987 27.034 3.902 1.00 57.78 152 GLY A O 1
ATOM 1222 N N . LYS A 1 153 ? -5.100 26.007 3.289 1.00 55.47 153 LYS A N 1
ATOM 1223 C CA . LYS A 1 153 ? -5.442 26.011 1.851 1.00 55.47 153 LYS A CA 1
ATOM 1224 C C . LYS A 1 153 ? -6.549 25.002 1.470 1.00 55.47 153 LYS A C 1
ATOM 1226 O O . LYS A 1 153 ? -6.555 23.888 1.989 1.00 55.47 153 LYS A O 1
ATOM 1231 N N . PRO A 1 154 ? -7.431 25.325 0.495 1.00 53.50 154 PRO A N 1
ATOM 1232 C CA . PRO A 1 154 ? -8.552 24.464 0.106 1.00 53.50 154 PRO A CA 1
ATOM 1233 C C . PRO A 1 154 ? -8.147 23.185 -0.657 1.00 53.50 154 PRO A C 1
ATOM 1235 O O . PRO A 1 154 ? -7.236 23.177 -1.491 1.00 53.50 154 PRO A O 1
ATOM 1238 N N . VAL A 1 155 ? -8.913 22.108 -0.426 1.00 51.12 155 VAL A N 1
ATOM 1239 C CA . VAL A 1 155 ? -8.713 20.715 -0.898 1.00 51.12 155 VAL A CA 1
ATOM 1240 C C . VAL A 1 155 ? -8.510 20.576 -2.419 1.00 51.12 155 VAL A C 1
ATOM 1242 O O . VAL A 1 155 ? -7.831 19.660 -2.888 1.00 51.12 155 VAL A O 1
ATOM 1245 N N . LEU A 1 156 ? -9.049 21.495 -3.222 1.00 46.38 156 LEU A N 1
ATOM 1246 C CA . LEU A 1 156 ? -8.967 21.440 -4.686 1.00 46.38 156 LEU A CA 1
ATOM 1247 C C . LEU A 1 156 ? -7.528 21.625 -5.217 1.00 46.38 156 LEU A C 1
ATOM 1249 O O . LEU A 1 156 ? -7.148 21.007 -6.213 1.00 46.38 156 LEU A O 1
ATOM 1253 N N . GLN A 1 157 ? -6.690 22.409 -4.525 1.00 52.75 157 GLN A N 1
ATOM 1254 C CA . GLN A 1 157 ? -5.289 22.633 -4.920 1.00 52.75 157 GLN A CA 1
ATOM 1255 C C . GLN A 1 157 ? -4.393 21.406 -4.664 1.00 52.75 157 GLN A C 1
ATOM 1257 O O . GLN A 1 157 ? -3.420 21.183 -5.395 1.00 52.75 157 GLN A O 1
ATOM 1262 N N . LEU A 1 158 ? -4.757 20.564 -3.688 1.00 49.25 158 LEU A N 1
ATOM 1263 C CA . LEU A 1 158 ? -4.079 19.294 -3.409 1.00 49.25 158 LEU A CA 1
ATOM 1264 C C . LEU A 1 158 ? -4.234 18.301 -4.570 1.00 49.25 158 LEU A C 1
ATOM 1266 O O . LEU A 1 158 ? -3.246 17.720 -5.022 1.00 49.25 158 LEU A O 1
ATOM 1270 N N . LYS A 1 159 ? -5.456 18.151 -5.105 1.00 44.91 159 LYS A N 1
ATOM 1271 C CA . LYS A 1 159 ? -5.771 17.184 -6.176 1.00 44.91 159 LYS A CA 1
ATOM 1272 C C . LYS A 1 159 ? -4.993 17.460 -7.469 1.00 44.91 159 L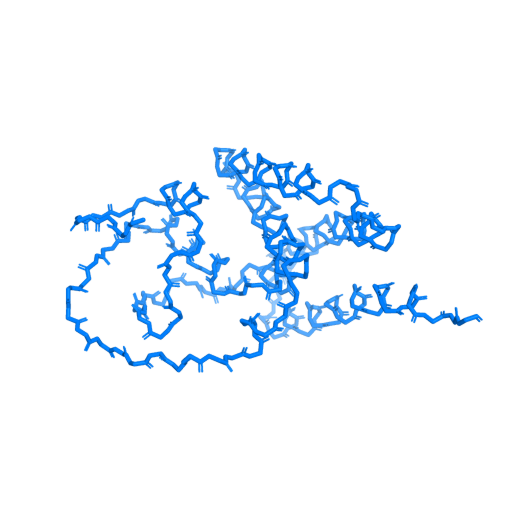YS A C 1
ATOM 1274 O O . LYS A 1 159 ? -4.446 16.540 -8.076 1.00 44.91 159 LYS A O 1
ATOM 1279 N N . ASN A 1 160 ? -4.887 18.729 -7.865 1.00 49.28 160 ASN A N 1
ATOM 1280 C CA . ASN A 1 160 ? -4.176 19.130 -9.086 1.00 49.28 160 ASN A CA 1
ATOM 1281 C C . ASN A 1 160 ? -2.659 18.920 -8.986 1.00 49.28 160 ASN A C 1
ATOM 1283 O O . ASN A 1 160 ? -2.013 18.546 -9.966 1.00 49.28 160 ASN A O 1
ATOM 1287 N N . SER A 1 161 ? -2.093 19.122 -7.797 1.00 53.84 161 SER A N 1
ATOM 1288 C CA . SER A 1 161 ? -0.662 18.928 -7.553 1.00 53.84 161 SER A CA 1
ATOM 1289 C C . SER A 1 161 ? -0.299 17.445 -7.571 1.00 53.84 161 SER A C 1
ATOM 1291 O O . SER A 1 161 ? 0.636 17.048 -8.261 1.00 53.84 161 SER A O 1
ATOM 1293 N N . ALA A 1 162 ? -1.108 16.609 -6.921 1.00 52.75 162 ALA A N 1
ATOM 1294 C CA . ALA A 1 162 ? -0.906 15.166 -6.883 1.00 52.75 162 ALA A CA 1
ATOM 1295 C C . ALA A 1 162 ? -1.015 14.518 -8.281 1.00 52.75 162 ALA A C 1
ATOM 1297 O O . ALA A 1 162 ? -0.228 13.641 -8.638 1.00 52.75 162 ALA A O 1
ATOM 1298 N N . LYS A 1 163 ? -1.923 15.022 -9.129 1.00 51.59 163 LYS A N 1
ATOM 1299 C CA . LYS A 1 163 ? -2.048 14.596 -10.532 1.00 51.59 163 LYS A CA 1
ATOM 1300 C C . LYS A 1 163 ? -0.808 14.966 -11.358 1.00 51.59 163 LYS A C 1
ATOM 1302 O O . LYS A 1 163 ? -0.288 14.121 -12.084 1.00 51.59 163 LYS A O 1
ATOM 1307 N N . LYS A 1 164 ? -0.282 16.193 -11.216 1.00 60.56 164 LYS A N 1
ATOM 1308 C CA . LYS A 1 164 ? 0.980 16.614 -11.864 1.00 60.56 164 LYS A CA 1
ATOM 1309 C C . LYS A 1 164 ? 2.156 15.738 -11.438 1.00 60.56 164 LYS A C 1
ATOM 1311 O O . LYS A 1 164 ? 2.973 15.359 -12.272 1.00 60.56 164 LYS A O 1
ATOM 1316 N N . VAL A 1 165 ? 2.211 15.393 -10.159 1.00 57.06 165 VAL A N 1
ATOM 1317 C CA . VAL A 1 165 ? 3.235 14.526 -9.583 1.00 57.06 165 VAL A CA 1
ATOM 1318 C C . VAL A 1 165 ? 3.167 13.107 -10.155 1.00 57.06 165 VAL A C 1
ATOM 1320 O O . VAL A 1 165 ? 4.173 12.610 -10.661 1.00 57.06 165 VAL A O 1
ATOM 1323 N N . TYR A 1 166 ? 1.983 12.488 -10.165 1.00 55.00 166 TYR A N 1
ATOM 1324 C CA . TYR A 1 166 ? 1.766 11.184 -10.794 1.00 55.00 166 TYR A CA 1
ATOM 1325 C C . TYR A 1 166 ? 2.212 11.194 -12.260 1.00 55.00 166 TYR A C 1
ATOM 1327 O O . TYR A 1 166 ? 2.947 10.309 -12.697 1.00 55.00 166 TYR A O 1
ATOM 1335 N N . HIS A 1 167 ? 1.828 12.226 -13.018 1.00 59.06 167 HIS A N 1
ATOM 1336 C CA . HIS A 1 167 ? 2.239 12.360 -14.414 1.00 59.06 167 HIS A CA 1
ATOM 1337 C C . HIS A 1 167 ? 3.749 12.553 -14.569 1.00 59.06 167 HIS A C 1
ATOM 1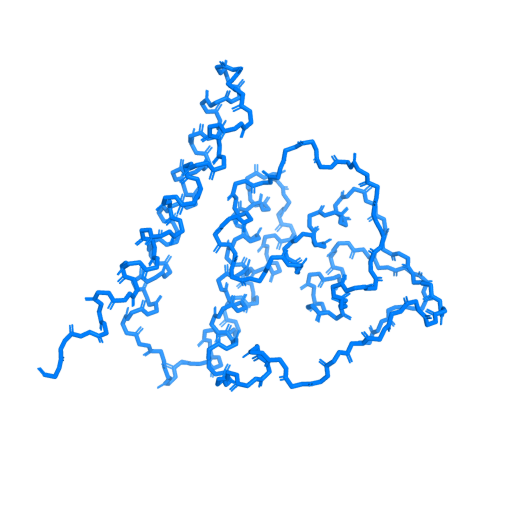339 O O . HIS A 1 167 ? 4.313 11.997 -15.504 1.00 59.06 167 HIS A O 1
ATOM 1345 N N . ARG A 1 168 ? 4.419 13.257 -13.650 1.00 61.72 168 ARG A N 1
ATOM 1346 C CA . ARG A 1 168 ? 5.875 13.443 -13.674 1.00 61.72 168 ARG A CA 1
ATOM 1347 C C . ARG A 1 168 ? 6.623 12.146 -13.351 1.00 61.72 168 ARG A C 1
ATOM 1349 O O . ARG A 1 168 ? 7.544 11.803 -14.080 1.00 61.72 168 ARG A O 1
ATOM 1356 N N . ILE A 1 169 ? 6.189 11.380 -12.346 1.00 57.56 169 ILE A N 1
ATOM 1357 C CA . ILE A 1 169 ? 6.739 10.040 -12.057 1.00 57.56 169 ILE A CA 1
ATOM 1358 C C . ILE A 1 169 ? 6.515 9.105 -13.249 1.00 57.56 169 ILE A C 1
ATOM 1360 O O . ILE A 1 169 ? 7.422 8.390 -13.663 1.00 57.56 169 ILE A O 1
ATOM 1364 N N . LYS A 1 170 ? 5.312 9.128 -13.831 1.00 57.78 170 LYS A N 1
ATOM 1365 C CA . LYS A 1 170 ? 4.962 8.311 -14.996 1.00 57.78 170 LYS A CA 1
ATOM 1366 C C . LYS A 1 170 ? 5.760 8.710 -16.239 1.00 57.78 170 LYS A C 1
ATOM 1368 O O . LYS A 1 170 ? 6.118 7.837 -17.015 1.00 57.78 170 LYS A O 1
ATOM 1373 N N . ALA A 1 171 ? 6.038 9.999 -16.424 1.00 62.91 171 ALA A N 1
ATOM 1374 C CA . ALA A 1 171 ? 6.874 10.506 -17.506 1.00 62.91 171 ALA A CA 1
ATOM 1375 C C . ALA A 1 171 ? 8.340 10.102 -17.315 1.00 62.91 171 ALA A C 1
ATOM 1377 O O . ALA A 1 171 ? 8.937 9.597 -18.254 1.00 62.91 171 ALA A O 1
ATOM 1378 N N . LEU A 1 172 ? 8.888 10.216 -16.100 1.00 54.59 172 LEU A N 1
ATOM 1379 C CA . LEU A 1 172 ? 10.241 9.744 -15.777 1.00 54.59 172 LEU A CA 1
ATOM 1380 C C . LEU A 1 172 ? 10.389 8.230 -15.991 1.00 54.59 172 LEU A C 1
ATOM 1382 O O . LEU A 1 172 ? 11.397 7.783 -16.521 1.00 54.59 172 LEU A O 1
ATOM 1386 N N . ALA A 1 173 ? 9.359 7.451 -15.651 1.00 50.91 173 ALA A N 1
ATOM 1387 C CA . ALA A 1 173 ? 9.334 6.008 -15.888 1.00 50.91 173 ALA A CA 1
ATOM 1388 C C . ALA A 1 173 ? 9.168 5.627 -17.375 1.00 50.91 173 ALA A C 1
ATOM 1390 O O . ALA A 1 173 ? 9.535 4.524 -17.762 1.00 50.91 173 ALA A O 1
ATOM 1391 N N . ARG A 1 174 ? 8.599 6.513 -18.206 1.00 49.47 174 ARG A N 1
ATOM 1392 C CA . ARG A 1 174 ? 8.408 6.304 -19.655 1.00 49.47 174 ARG A CA 1
ATOM 1393 C C . ARG A 1 174 ? 9.566 6.836 -20.498 1.00 49.47 174 ARG A C 1
ATOM 1395 O O . ARG A 1 174 ? 9.856 6.258 -21.533 1.00 49.47 174 ARG A O 1
ATOM 1402 N N . GLY A 1 175 ? 10.241 7.895 -20.052 1.00 45.12 175 GLY A N 1
ATOM 1403 C CA . GLY A 1 175 ? 11.399 8.495 -20.726 1.00 45.12 175 GLY A CA 1
ATOM 1404 C C . GLY A 1 175 ? 12.674 7.648 -20.677 1.00 45.12 175 GLY A C 1
ATOM 1405 O O . GLY A 1 175 ? 13.687 8.069 -21.210 1.00 45.12 175 GLY A O 1
ATOM 1406 N N . GLN A 1 176 ? 12.629 6.470 -20.046 1.00 45.22 176 GLN A N 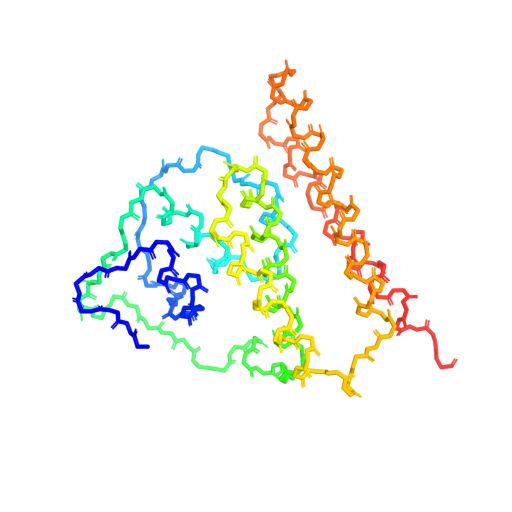1
ATOM 1407 C CA . GLN A 1 176 ? 13.679 5.446 -20.114 1.00 45.22 176 GLN A CA 1
ATOM 1408 C C . GLN A 1 176 ? 13.258 4.216 -20.943 1.00 45.22 176 GLN A C 1
ATOM 1410 O O . GLN A 1 176 ? 13.989 3.233 -20.975 1.00 45.22 176 GLN A O 1
ATOM 1415 N N . GLN A 1 177 ? 12.082 4.246 -21.590 1.00 37.47 177 GLN A N 1
ATOM 1416 C CA . GLN A 1 177 ? 11.572 3.171 -22.459 1.00 37.47 177 GLN A CA 1
ATOM 1417 C C . GLN A 1 177 ? 11.477 3.571 -23.950 1.00 37.47 177 GLN A C 1
ATOM 1419 O O . GLN A 1 177 ? 10.709 2.978 -24.700 1.00 37.47 177 GLN A O 1
ATOM 1424 N N . GLY A 1 178 ? 12.269 4.546 -24.398 1.00 30.64 178 GLY A N 1
ATOM 1425 C CA . GLY A 1 178 ? 12.593 4.774 -25.815 1.00 30.64 178 GLY A CA 1
ATOM 1426 C C . GLY A 1 178 ? 14.003 5.363 -25.874 1.00 30.64 178 GLY A C 1
ATOM 1427 O O . GLY A 1 178 ? 14.299 6.234 -25.062 1.00 30.64 178 GLY A O 1
ATOM 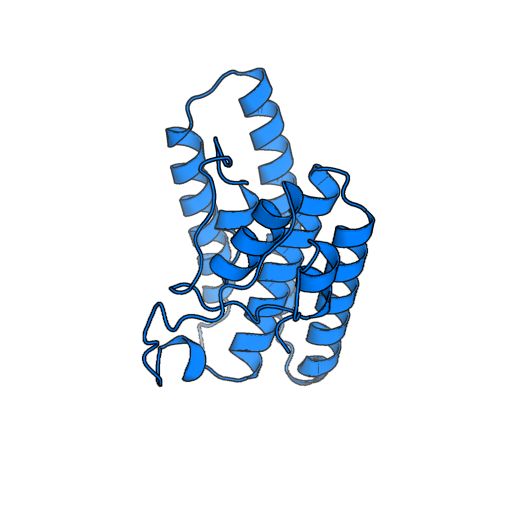1428 N N . GLU A 1 179 ? 14.938 4.875 -26.683 1.00 25.59 179 GLU A N 1
ATOM 1429 C CA . GLU A 1 179 ? 14.830 4.347 -28.054 1.00 25.59 179 GLU A CA 1
ATOM 1430 C C . GLU A 1 179 ? 15.516 2.966 -28.235 1.00 25.59 179 GLU A C 1
ATOM 1432 O O . GLU A 1 179 ? 16.222 2.528 -27.322 1.00 25.59 179 GLU A O 1
ATOM 1437 N N . PRO A 1 180 ? 15.290 2.251 -29.362 1.00 36.38 180 PRO A N 1
ATOM 1438 C CA . PRO A 1 180 ? 16.270 1.296 -29.894 1.00 36.38 180 PRO A CA 1
ATOM 1439 C C . PRO A 1 180 ? 17.620 1.953 -30.220 1.00 36.38 180 PRO A C 1
ATOM 1441 O O . PRO A 1 180 ? 17.626 3.158 -30.554 1.00 36.38 180 PRO A O 1
#

Mean predicted aligned error: 9.03 Å

Radius of gyration: 17.16 Å; Cα contacts (8 Å, |Δi|>4): 148; chains: 1; bounding box: 41×44×43 Å

Foldseek 3Di:
DDDPFWDALLRCLQVDPPDDDVQDDADPPCPADQLLLLQQPDNRSLVVSVRSVVDIGGDDPDDPDDDDPDDPQVPDDPLVNLLSSLSSLLSQLLVCVLVVVVSSNVSSVVSNVVSCVVCVVVDDPLSVVLVVLSVVVSVVSSVVVVVCVVVVDDNVVSVVVSNVSNVVSVVSSVVVVDDD